Protein AF-I1C3K9-F1 (afdb_monomer_lite)

Radius of gyration: 21.7 Å; chains: 1; bounding box: 71×56×59 Å

Structure (mmCIF, N/CA/C/O backbone):
data_AF-I1C3K9-F1
#
_entry.id   AF-I1C3K9-F1
#
loop_
_atom_site.group_PDB
_atom_site.id
_atom_site.type_symbol
_atom_site.label_atom_id
_atom_site.label_alt_id
_atom_site.label_comp_id
_atom_site.label_asym_id
_atom_site.label_entity_id
_atom_site.label_seq_id
_atom_site.pdbx_PDB_ins_code
_atom_site.Cartn_x
_atom_site.Cartn_y
_atom_site.Cartn_z
_atom_site.occupancy
_atom_site.B_iso_or_equiv
_atom_site.auth_seq_id
_atom_site.auth_comp_id
_atom_site.auth_asym_id
_atom_site.auth_atom_id
_atom_site.pdbx_PDB_model_num
ATOM 1 N N . MET A 1 1 ? -49.573 -20.696 -30.578 1.00 37.47 1 MET A N 1
ATOM 2 C CA . MET A 1 1 ? -48.740 -21.618 -29.774 1.00 37.47 1 MET A CA 1
ATOM 3 C C . MET A 1 1 ? -47.524 -20.844 -29.296 1.00 37.47 1 MET A C 1
ATOM 5 O O . MET A 1 1 ? -46.549 -20.723 -30.021 1.00 37.47 1 MET A O 1
ATOM 9 N N . ILE A 1 2 ? -47.650 -20.218 -28.129 1.00 34.09 2 ILE A N 1
ATOM 10 C CA . ILE A 1 2 ? -46.604 -19.416 -27.488 1.00 34.09 2 ILE A CA 1
ATOM 11 C C . ILE A 1 2 ? -45.948 -20.346 -26.465 1.00 34.09 2 ILE A C 1
ATOM 13 O O . ILE A 1 2 ? -46.647 -20.895 -25.614 1.00 34.09 2 ILE A O 1
ATOM 17 N N . LYS A 1 3 ? -44.646 -20.604 -26.610 1.00 30.80 3 LYS A N 1
ATOM 18 C CA . LYS A 1 3 ? -43.872 -21.376 -25.629 1.00 30.80 3 LYS A CA 1
ATOM 19 C C . LYS A 1 3 ? -43.589 -20.484 -24.409 1.00 30.80 3 LYS A C 1
ATOM 21 O O . LYS A 1 3 ? -43.272 -19.315 -24.618 1.00 30.80 3 LYS A O 1
ATOM 26 N N . PRO A 1 4 ? -43.697 -20.995 -23.174 1.00 32.38 4 PRO A N 1
ATOM 27 C CA . PRO A 1 4 ? -43.363 -20.226 -21.983 1.00 32.38 4 PRO A CA 1
ATOM 28 C C . PRO A 1 4 ? -41.839 -20.134 -21.804 1.00 32.38 4 PRO A C 1
ATOM 30 O O . PRO A 1 4 ? -41.120 -21.105 -22.035 1.00 32.38 4 PRO A O 1
ATOM 33 N N . GLU A 1 5 ? -41.365 -18.957 -21.396 1.00 29.92 5 GLU A N 1
ATOM 34 C CA . GLU A 1 5 ? -39.979 -18.696 -21.001 1.00 29.92 5 GLU A CA 1
ATOM 35 C C . GLU A 1 5 ? -39.696 -19.286 -19.612 1.00 29.92 5 GLU A C 1
ATOM 37 O O . GLU A 1 5 ? -40.327 -18.923 -18.617 1.00 29.92 5 GLU A O 1
ATOM 42 N N . GLU A 1 6 ? -38.717 -20.188 -19.534 1.00 30.22 6 GLU A N 1
ATOM 43 C CA . GLU A 1 6 ? -38.132 -20.648 -18.276 1.00 30.22 6 GLU A CA 1
ATOM 44 C C . GLU A 1 6 ? -37.114 -19.621 -17.763 1.00 30.22 6 GLU A C 1
ATOM 46 O O . GLU A 1 6 ? -36.090 -19.348 -18.394 1.00 30.22 6 GLU A O 1
ATOM 51 N N . LYS A 1 7 ? -37.373 -19.075 -16.570 1.00 32.91 7 LYS A N 1
ATOM 52 C CA . LYS A 1 7 ? -36.394 -18.317 -15.784 1.00 32.91 7 LYS A CA 1
ATOM 53 C C . LYS A 1 7 ? -35.228 -19.229 -15.393 1.00 32.91 7 LYS A C 1
ATOM 55 O O . LYS A 1 7 ? -35.379 -20.062 -14.501 1.00 32.91 7 LYS A O 1
ATOM 60 N N . LYS A 1 8 ? -34.041 -19.019 -15.967 1.00 30.33 8 LYS A N 1
ATOM 61 C CA . LYS A 1 8 ? -32.793 -19.560 -15.408 1.00 30.33 8 LYS A CA 1
ATOM 62 C C . LYS A 1 8 ? -32.231 -18.613 -14.350 1.00 30.33 8 LYS A C 1
ATOM 64 O O . LYS A 1 8 ? -31.548 -17.639 -14.643 1.00 30.33 8 LYS A O 1
ATOM 69 N N . SER A 1 9 ? -32.562 -18.937 -13.105 1.00 32.38 9 SER A N 1
ATOM 70 C CA . SER A 1 9 ? -31.747 -18.654 -11.926 1.00 32.38 9 SER A CA 1
ATOM 71 C C . SER A 1 9 ? -30.536 -19.586 -11.961 1.00 32.38 9 SER A C 1
ATOM 73 O O . SER A 1 9 ? -30.717 -20.801 -11.914 1.00 32.38 9 SER A O 1
ATOM 75 N N . SER A 1 10 ? -29.322 -19.047 -12.017 1.00 27.72 10 SER A N 1
ATOM 76 C CA . SER A 1 10 ? -28.096 -19.831 -11.834 1.00 27.72 10 SER A CA 1
ATOM 77 C C . SER A 1 10 ? -27.119 -19.079 -10.937 1.00 27.72 10 SER A C 1
ATOM 79 O O . SER A 1 10 ? -26.151 -18.471 -11.385 1.00 27.72 10 SER A O 1
ATOM 81 N N . THR A 1 11 ? -27.399 -19.123 -9.636 1.00 32.66 11 THR A N 1
ATOM 82 C CA . THR A 1 11 ? -26.363 -19.168 -8.602 1.00 32.66 11 THR A CA 1
ATOM 83 C C . THR A 1 11 ? -25.651 -20.514 -8.714 1.00 32.66 11 THR A C 1
ATOM 85 O O . THR A 1 11 ? -26.104 -21.502 -8.137 1.00 32.66 11 THR A O 1
ATOM 88 N N . GLU A 1 12 ? -24.563 -20.575 -9.477 1.00 25.28 12 GLU A N 1
ATOM 89 C CA . GLU A 1 12 ? -23.633 -21.700 -9.396 1.00 25.28 12 GLU A CA 1
ATOM 90 C C . GLU A 1 12 ? -22.695 -21.468 -8.209 1.00 25.28 12 GLU A C 1
ATOM 92 O O . GLU A 1 12 ? -21.723 -20.715 -8.267 1.00 25.28 12 GLU A O 1
ATOM 97 N N . PHE A 1 13 ? -23.046 -22.104 -7.092 1.00 27.11 13 PHE A N 1
ATOM 98 C CA . PHE A 1 13 ? -22.115 -22.398 -6.014 1.00 27.11 13 PHE A CA 1
ATOM 99 C C . PHE A 1 13 ? -21.087 -23.396 -6.550 1.00 27.11 13 PHE A C 1
ATOM 101 O O . PHE A 1 13 ? -21.393 -24.569 -6.745 1.00 27.11 13 PHE A O 1
ATOM 108 N N . VAL A 1 14 ? -19.869 -22.924 -6.802 1.00 32.31 14 VAL A N 1
ATOM 109 C CA . VAL A 1 14 ? -18.732 -23.800 -7.091 1.00 32.31 14 VAL A CA 1
ATOM 110 C C . VAL A 1 14 ? -18.232 -24.364 -5.760 1.00 32.31 14 VAL A C 1
ATOM 112 O O . VAL A 1 14 ? -17.516 -23.694 -5.012 1.00 32.31 14 VAL A O 1
ATOM 115 N N . GLU A 1 15 ? -18.653 -25.589 -5.448 1.00 29.69 15 GLU A N 1
ATOM 116 C CA . GLU A 1 15 ? -18.036 -26.433 -4.424 1.00 29.69 15 GLU A CA 1
ATOM 117 C C . GLU A 1 15 ? -16.576 -26.721 -4.804 1.00 29.69 15 GLU A C 1
ATOM 119 O O . GLU A 1 15 ? -16.288 -27.110 -5.935 1.00 29.69 15 GLU A O 1
ATOM 124 N N . GLY A 1 16 ? -15.649 -26.534 -3.857 1.00 33.78 16 GLY A N 1
ATOM 125 C CA . GLY A 1 16 ? -14.267 -27.010 -4.002 1.00 33.78 16 GLY A CA 1
ATOM 126 C C . GLY A 1 16 ? -13.136 -26.027 -3.691 1.00 33.78 16 GLY A C 1
ATOM 127 O O . GLY A 1 16 ? -11.988 -26.360 -3.965 1.00 33.78 16 GLY A O 1
ATOM 128 N N . LYS A 1 17 ? -13.390 -24.846 -3.109 1.00 32.81 17 LYS A N 1
ATOM 129 C CA . LYS A 1 17 ? -12.305 -24.002 -2.574 1.00 32.81 17 LYS A CA 1
ATOM 130 C C . LYS A 1 17 ? -12.083 -24.295 -1.093 1.00 32.81 17 LYS A C 1
ATOM 132 O O . LYS A 1 17 ? -12.967 -24.071 -0.267 1.00 32.81 17 LYS A O 1
ATOM 137 N N . THR A 1 18 ? -10.894 -24.785 -0.758 1.00 37.12 18 THR A N 1
ATOM 138 C CA . THR A 1 18 ? -10.354 -24.757 0.603 1.00 37.12 18 THR A CA 1
ATOM 139 C C . THR A 1 18 ? -10.504 -23.343 1.162 1.00 37.12 18 THR A C 1
ATOM 141 O O . THR A 1 18 ? -10.178 -22.369 0.489 1.00 37.12 18 THR A O 1
ATOM 144 N N . ALA A 1 19 ? -11.022 -23.211 2.386 1.00 44.59 19 ALA A N 1
ATOM 145 C CA . ALA A 1 19 ? -11.401 -21.925 2.986 1.00 44.59 19 ALA A CA 1
ATOM 146 C C . ALA A 1 19 ? -10.264 -20.873 3.070 1.00 44.59 19 ALA A C 1
ATOM 148 O O . ALA A 1 19 ? -10.540 -19.717 3.377 1.00 44.59 19 ALA A O 1
ATOM 149 N N . GLY A 1 20 ? -9.011 -21.259 2.794 1.00 43.72 20 GLY A N 1
ATOM 150 C CA . GLY A 1 20 ? -7.836 -20.383 2.763 1.00 43.72 20 GLY A CA 1
ATOM 151 C C . GLY A 1 20 ? -7.589 -19.625 1.449 1.00 43.72 20 GLY A C 1
ATOM 152 O O . GLY A 1 20 ? -6.815 -18.678 1.469 1.00 43.72 20 GLY A O 1
ATOM 153 N N . ASP A 1 21 ? -8.250 -19.969 0.335 1.00 53.31 21 ASP A N 1
ATOM 154 C CA . ASP A 1 21 ? -7.965 -19.376 -0.995 1.00 53.31 21 ASP A CA 1
ATOM 155 C C . ASP A 1 21 ? -9.034 -18.388 -1.496 1.00 53.31 21 ASP A C 1
ATOM 157 O O . ASP A 1 21 ? -9.123 -18.065 -2.685 1.00 53.31 21 ASP A O 1
ATOM 161 N N . LEU A 1 22 ? -9.906 -17.926 -0.605 1.00 76.25 22 LEU A N 1
ATOM 162 C CA . LEU A 1 22 ? -11.014 -17.046 -0.959 1.00 76.25 22 LEU A CA 1
ATOM 163 C C . LEU A 1 22 ? -10.642 -15.596 -0.662 1.00 76.25 22 LEU A C 1
ATOM 165 O O . LEU A 1 22 ? -10.321 -15.255 0.469 1.00 76.25 22 LEU A O 1
ATOM 169 N N . VAL A 1 23 ? -10.730 -14.733 -1.674 1.00 86.06 23 VAL A N 1
ATOM 170 C CA . VAL A 1 23 ? -10.822 -13.285 -1.461 1.00 86.06 23 VAL A CA 1
ATOM 171 C C . VAL A 1 23 ? -12.153 -13.011 -0.765 1.00 86.06 23 VAL A C 1
ATOM 173 O O . VAL A 1 23 ? -13.207 -13.452 -1.233 1.00 86.06 23 VAL A O 1
ATOM 176 N N . ILE A 1 24 ? -12.107 -12.324 0.372 1.00 90.56 24 ILE A N 1
ATOM 177 C CA . ILE A 1 24 ? -13.276 -12.030 1.197 1.00 90.56 24 ILE A CA 1
ATOM 178 C C . ILE A 1 24 ? -13.566 -10.534 1.122 1.00 90.56 24 ILE A C 1
ATOM 180 O O . ILE A 1 24 ? -12.669 -9.738 1.404 1.00 90.56 24 ILE A O 1
ATOM 184 N N . PRO A 1 25 ? -14.823 -10.134 0.858 1.00 91.62 25 PRO A N 1
ATOM 185 C CA . PRO A 1 25 ? -15.233 -8.747 1.012 1.00 91.62 25 PRO A CA 1
ATOM 186 C C . PRO A 1 25 ? -14.902 -8.277 2.425 1.00 91.62 25 PRO A C 1
ATOM 188 O O . PRO A 1 25 ? -15.443 -8.832 3.379 1.00 91.62 25 PRO A O 1
ATOM 191 N N . PHE A 1 26 ? -14.034 -7.281 2.571 1.00 92.69 26 PHE A N 1
ATOM 192 C CA . PHE A 1 26 ? -13.655 -6.729 3.870 1.00 92.69 26 PHE A CA 1
ATOM 193 C C . PHE A 1 26 ? -14.639 -5.639 4.295 1.00 92.69 26 PHE A C 1
ATOM 195 O O . PHE A 1 26 ? -15.214 -5.688 5.387 1.00 92.69 26 PHE A O 1
ATOM 202 N N . LEU A 1 27 ? -14.887 -4.694 3.385 1.00 90.88 27 LEU A N 1
ATOM 203 C CA . LEU A 1 27 ? -15.776 -3.554 3.574 1.00 90.88 27 LEU A CA 1
ATOM 204 C C . LEU A 1 27 ? -16.440 -3.212 2.236 1.00 90.88 27 LEU A C 1
ATOM 206 O O . LEU A 1 27 ? -15.758 -2.828 1.301 1.00 90.88 27 LEU A O 1
ATOM 210 N N . ARG A 1 28 ? -17.767 -3.326 2.129 1.00 85.62 28 ARG A N 1
ATOM 211 C CA . ARG A 1 28 ? -18.511 -2.940 0.902 1.00 85.62 28 ARG A CA 1
ATOM 212 C C . ARG A 1 28 ? -19.385 -1.711 1.074 1.00 85.62 28 ARG A C 1
ATOM 214 O O . ARG A 1 28 ? -19.741 -1.046 0.112 1.00 85.62 28 ARG A O 1
ATOM 221 N N . ARG A 1 29 ? -19.803 -1.446 2.309 1.00 83.75 29 ARG A N 1
ATOM 222 C CA . ARG A 1 29 ? -20.646 -0.305 2.663 1.00 83.75 29 ARG A CA 1
ATOM 223 C C . ARG A 1 29 ? -20.018 0.393 3.857 1.00 83.75 29 ARG A C 1
ATOM 225 O O . ARG A 1 29 ? -19.496 -0.314 4.724 1.00 83.75 29 ARG A O 1
ATOM 232 N N . PRO A 1 30 ? -20.120 1.727 3.950 1.00 81.12 30 PRO A N 1
ATOM 233 C CA . PRO A 1 30 ? -19.592 2.456 5.090 1.00 81.12 30 PRO A CA 1
ATOM 234 C C . PRO A 1 30 ? -20.062 1.846 6.420 1.00 81.12 30 PRO A C 1
ATOM 236 O O . PRO A 1 30 ? -21.253 1.589 6.609 1.00 81.12 30 PRO A O 1
ATOM 239 N N . GLY A 1 31 ? -19.114 1.539 7.303 1.00 79.25 31 GLY A N 1
ATOM 240 C CA . GLY A 1 31 ? -19.338 0.973 8.635 1.00 79.25 31 GLY A CA 1
ATOM 241 C C . GLY A 1 31 ? -19.765 -0.492 8.686 1.00 79.25 31 GLY A C 1
ATOM 242 O O . GLY A 1 31 ? -19.968 -1.011 9.779 1.00 79.25 31 GLY A O 1
ATOM 243 N N . LYS A 1 32 ? -19.905 -1.186 7.549 1.00 87.06 32 LYS A N 1
ATOM 244 C CA . LYS A 1 32 ? -20.359 -2.587 7.506 1.00 87.06 32 LYS A CA 1
ATOM 245 C C . LYS A 1 32 ? -19.223 -3.521 7.108 1.00 87.06 32 LYS A C 1
ATOM 247 O O . LYS A 1 32 ? -19.138 -3.957 5.959 1.00 87.06 32 LYS A O 1
ATOM 252 N N . PHE A 1 33 ? -18.366 -3.820 8.079 1.00 89.94 33 PHE A N 1
ATOM 253 C CA . PHE A 1 33 ? -17.318 -4.830 7.951 1.00 89.94 33 PHE A CA 1
ATOM 254 C C . PHE A 1 33 ? -17.921 -6.234 7.898 1.00 89.94 33 PHE A C 1
ATOM 256 O O . PHE A 1 33 ? -18.833 -6.553 8.662 1.00 89.94 33 PHE A O 1
ATOM 263 N N . ASN A 1 34 ? -17.373 -7.101 7.051 1.00 89.56 34 ASN A N 1
ATOM 264 C CA . ASN A 1 34 ? -17.754 -8.514 6.982 1.00 89.56 34 ASN A CA 1
ATOM 265 C C . ASN A 1 34 ? -17.051 -9.341 8.075 1.00 89.56 34 ASN A C 1
ATOM 267 O O . ASN A 1 34 ? -16.348 -10.311 7.795 1.00 89.56 34 ASN A O 1
ATOM 271 N N . THR A 1 35 ? -17.181 -8.929 9.336 1.00 87.38 35 THR A N 1
ATOM 272 C CA . THR A 1 35 ? -16.436 -9.527 10.456 1.00 87.38 35 THR A CA 1
ATOM 273 C C . THR A 1 35 ? -16.691 -11.027 10.584 1.00 87.38 35 THR A C 1
ATOM 275 O O . THR A 1 35 ? -15.744 -11.790 10.756 1.00 87.38 35 THR A O 1
ATOM 278 N N . GLU A 1 36 ? -17.941 -11.471 10.432 1.00 85.00 36 GLU A N 1
ATOM 279 C CA . GLU A 1 36 ? -18.300 -12.893 10.470 1.00 85.00 36 GLU A CA 1
ATOM 280 C C . GLU A 1 36 ? -17.652 -13.696 9.338 1.00 85.00 36 GLU A C 1
ATOM 282 O O . GLU A 1 36 ? -17.178 -14.808 9.573 1.00 85.00 36 GLU A O 1
ATOM 287 N N . GLY A 1 37 ? -17.619 -13.151 8.118 1.00 84.94 37 GLY A N 1
ATOM 288 C CA . GLY A 1 37 ? -16.962 -13.789 6.980 1.00 84.94 37 GLY A CA 1
ATOM 289 C C . GLY A 1 37 ? -15.451 -13.871 7.170 1.00 84.94 37 GLY A C 1
ATOM 290 O O . GLY A 1 37 ? -14.870 -14.933 6.974 1.00 84.94 37 GLY A O 1
ATOM 291 N N . ILE A 1 38 ? -14.827 -12.785 7.630 1.00 86.25 38 ILE A N 1
ATOM 292 C CA . ILE A 1 38 ? -13.376 -12.708 7.848 1.00 86.25 38 ILE A CA 1
ATOM 293 C C . ILE A 1 38 ? -12.930 -13.663 8.967 1.00 86.25 38 ILE A C 1
ATOM 295 O O . ILE A 1 38 ? -11.921 -14.351 8.832 1.00 86.25 38 ILE A O 1
ATOM 299 N N . LEU A 1 39 ? -13.687 -13.766 10.064 1.00 84.56 39 LEU A N 1
ATOM 300 C CA . LEU A 1 39 ? -13.337 -14.655 11.179 1.00 84.56 39 LEU A CA 1
ATOM 301 C C . LEU A 1 39 ? -13.367 -16.146 10.798 1.00 84.56 39 LEU A C 1
ATOM 303 O O . LEU A 1 39 ? -12.699 -16.946 11.453 1.00 84.56 39 LEU A O 1
ATOM 307 N N . LYS A 1 40 ? -14.084 -16.524 9.729 1.00 82.31 40 LYS A N 1
ATOM 308 C CA . LYS A 1 40 ? -14.114 -17.902 9.202 1.00 82.31 40 LYS A CA 1
ATOM 309 C C . LYS A 1 40 ? -12.844 -18.293 8.435 1.00 82.31 40 LYS A C 1
ATOM 311 O O . LYS A 1 40 ? -12.634 -19.476 8.195 1.00 82.31 40 LYS A O 1
ATOM 316 N N . VAL A 1 41 ? -11.977 -17.336 8.103 1.00 75.25 41 VAL A N 1
ATOM 317 C CA . VAL A 1 41 ? -10.778 -17.516 7.252 1.00 75.25 41 VAL A CA 1
ATOM 318 C C . VAL A 1 41 ? -9.563 -17.972 8.077 1.00 75.25 41 VAL A C 1
ATOM 320 O O . VAL A 1 41 ? -8.422 -17.947 7.633 1.00 75.25 41 VAL A O 1
ATOM 323 N N . ASN A 1 42 ? -9.801 -18.433 9.309 1.00 79.56 42 ASN A N 1
ATOM 324 C CA . ASN A 1 42 ? -8.771 -18.896 10.236 1.00 79.56 42 ASN A CA 1
ATOM 325 C C . ASN A 1 42 ? -7.695 -17.827 10.524 1.00 79.56 42 ASN A C 1
ATOM 327 O O . ASN A 1 42 ? -6.484 -18.055 10.395 1.00 79.56 42 ASN A O 1
ATOM 331 N N . LEU A 1 43 ? -8.152 -16.634 10.921 1.00 87.81 43 LEU A N 1
ATOM 332 C CA . LEU A 1 43 ? -7.269 -15.616 11.489 1.00 87.81 43 LEU A CA 1
ATOM 333 C C . LEU A 1 43 ? -6.584 -16.146 12.750 1.00 87.81 43 LEU A C 1
ATOM 335 O O . LEU A 1 43 ? -7.219 -16.776 13.600 1.00 87.81 43 LEU A O 1
ATOM 339 N N . ALA A 1 44 ? -5.293 -15.864 12.868 1.00 87.12 44 ALA A N 1
ATOM 340 C CA . ALA A 1 44 ? -4.472 -16.328 13.972 1.00 87.12 44 ALA A CA 1
ATOM 341 C C . ALA A 1 44 ? -4.796 -15.551 15.249 1.00 87.12 44 ALA A C 1
ATOM 343 O O . ALA A 1 44 ? -4.953 -14.328 15.228 1.00 87.12 44 ALA A O 1
ATOM 344 N N . ASP A 1 45 ? -4.824 -16.278 16.366 1.00 88.00 45 ASP A N 1
ATOM 345 C CA . ASP A 1 45 ? -4.912 -15.715 17.720 1.00 88.00 45 ASP A CA 1
ATOM 346 C C . ASP A 1 45 ? -3.537 -15.479 18.360 1.00 88.00 45 ASP A C 1
ATOM 348 O O . ASP A 1 45 ? -3.450 -14.932 19.456 1.00 88.00 45 ASP A O 1
ATOM 352 N N . TYR A 1 46 ? -2.453 -15.879 17.693 1.00 84.00 46 TYR A N 1
ATOM 353 C CA . TYR A 1 46 ? -1.095 -15.626 18.163 1.00 84.00 46 TYR A CA 1
ATOM 354 C C . TYR A 1 46 ? -0.559 -14.291 17.615 1.00 84.00 46 TYR A C 1
ATOM 356 O O . TYR A 1 46 ? -0.990 -13.836 16.553 1.00 84.00 46 TYR A O 1
ATOM 364 N N . PRO A 1 47 ? 0.357 -13.637 18.347 1.00 84.75 47 PRO A N 1
ATOM 365 C CA . PRO A 1 47 ? 0.895 -12.332 17.983 1.00 84.75 47 PRO A CA 1
ATOM 366 C C . PRO A 1 47 ? 1.673 -12.328 16.664 1.00 84.75 47 PRO A C 1
ATOM 368 O O . PRO A 1 47 ? 2.295 -13.323 16.296 1.00 84.75 47 PRO A O 1
ATOM 371 N N . GLY A 1 48 ? 1.714 -11.160 16.017 1.00 83.75 48 GLY A N 1
ATOM 372 C CA . GLY A 1 48 ? 2.599 -10.899 14.882 1.00 83.75 48 GLY A CA 1
ATOM 373 C C . GLY A 1 48 ? 1.886 -10.700 13.550 1.00 83.75 48 GLY A C 1
ATOM 374 O O . GLY A 1 48 ? 2.423 -11.122 12.530 1.00 83.75 48 GLY A O 1
ATOM 375 N N . HIS A 1 49 ? 0.708 -10.066 13.532 1.00 88.81 49 HIS A N 1
ATOM 376 C CA . HIS A 1 49 ? 0.036 -9.697 12.278 1.00 88.81 49 HIS A CA 1
ATOM 377 C C . HIS A 1 49 ? 0.975 -8.939 11.316 1.00 88.81 49 HIS A C 1
ATOM 379 O O . HIS A 1 49 ? 1.853 -8.181 11.737 1.00 88.81 49 HIS A O 1
ATOM 385 N N . PHE A 1 50 ? 0.777 -9.137 10.014 1.00 92.12 50 PHE A N 1
ATOM 386 C CA . PHE A 1 50 ? 1.486 -8.420 8.958 1.00 92.12 50 PHE A CA 1
ATOM 387 C C . PHE A 1 50 ? 0.492 -8.072 7.858 1.00 92.12 50 PHE A C 1
ATOM 389 O O . PHE A 1 50 ? -0.230 -8.949 7.392 1.00 92.12 50 PHE A O 1
ATOM 396 N N . VAL A 1 51 ? 0.391 -6.789 7.519 1.00 93.75 51 VAL A N 1
ATOM 397 C CA . VAL A 1 51 ? -0.695 -6.251 6.694 1.00 93.75 51 VAL A CA 1
ATOM 398 C C . VAL A 1 51 ? -0.097 -5.412 5.579 1.00 93.75 51 VAL A C 1
ATOM 400 O O . VAL A 1 51 ? 0.748 -4.560 5.841 1.00 93.75 51 VAL A O 1
ATOM 403 N N . ILE A 1 52 ? -0.563 -5.642 4.357 1.00 96.00 52 ILE A N 1
ATOM 404 C CA . ILE A 1 52 ? -0.166 -4.913 3.156 1.00 96.00 52 ILE A CA 1
ATOM 405 C C . ILE A 1 52 ? -1.435 -4.301 2.565 1.00 96.00 52 ILE A C 1
ATOM 407 O O . ILE A 1 52 ? -2.353 -5.026 2.186 1.00 96.00 52 ILE A O 1
ATOM 411 N N . GLY A 1 53 ? -1.493 -2.972 2.512 1.00 95.50 53 GLY A N 1
ATOM 412 C CA . GLY A 1 53 ? -2.557 -2.238 1.828 1.00 95.50 53 GLY A CA 1
ATOM 413 C C . GLY A 1 53 ? -2.121 -1.834 0.426 1.00 95.50 53 GLY A C 1
ATOM 414 O O . GLY A 1 53 ? -0.993 -1.383 0.243 1.00 95.50 53 GLY A O 1
ATOM 415 N N . ILE A 1 54 ? -3.012 -1.987 -0.550 1.00 93.00 54 ILE A N 1
ATOM 416 C CA . ILE A 1 54 ? -2.789 -1.589 -1.940 1.00 93.00 54 ILE A CA 1
ATOM 417 C C . ILE A 1 54 ? -3.707 -0.414 -2.247 1.00 93.00 54 ILE A C 1
ATOM 419 O O . ILE A 1 54 ? -4.908 -0.469 -1.982 1.00 93.00 54 ILE A O 1
ATOM 423 N N . VAL A 1 55 ? -3.130 0.646 -2.804 1.00 89.69 55 VAL A N 1
ATOM 424 C CA . VAL A 1 55 ? -3.829 1.874 -3.182 1.00 89.69 55 VAL A CA 1
ATOM 425 C C . VAL A 1 55 ? -3.339 2.292 -4.563 1.00 89.69 55 VAL A C 1
ATOM 427 O O . VAL A 1 55 ? -2.143 2.228 -4.840 1.00 89.69 55 VAL A O 1
ATOM 430 N N . GLY A 1 56 ? -4.252 2.714 -5.435 1.00 85.12 56 GLY A N 1
ATOM 431 C CA . GLY A 1 56 ? -3.894 3.181 -6.769 1.00 85.12 56 GLY A CA 1
ATOM 432 C C . GLY A 1 56 ? -5.093 3.614 -7.601 1.00 85.12 56 GLY A C 1
ATOM 433 O O . GLY A 1 56 ? -6.239 3.602 -7.144 1.00 85.12 56 GLY A O 1
ATOM 434 N N . LYS A 1 57 ? -4.812 4.006 -8.841 1.00 79.00 57 LYS A N 1
ATOM 435 C CA . LYS A 1 57 ? -5.814 4.389 -9.838 1.00 79.00 57 LYS A CA 1
ATOM 436 C C . LYS A 1 57 ? -6.577 3.212 -10.421 1.00 79.00 57 LYS A C 1
ATOM 438 O O . LYS A 1 57 ? -6.197 2.047 -10.313 1.00 79.00 57 LYS A O 1
ATOM 443 N N . GLN A 1 58 ? -7.659 3.554 -11.119 1.00 76.19 58 GLN A N 1
ATOM 444 C CA . GLN A 1 58 ? -8.472 2.574 -11.816 1.00 76.19 58 GLN A CA 1
ATOM 445 C C . GLN A 1 58 ? -7.662 1.933 -12.947 1.00 76.19 58 GLN A C 1
ATOM 447 O O . GLN A 1 58 ? -7.262 2.594 -13.904 1.00 76.19 58 GLN A O 1
ATOM 452 N N . GLY A 1 59 ? -7.430 0.627 -12.827 1.00 72.06 59 GLY A N 1
ATOM 453 C CA . GLY A 1 59 ? -6.846 -0.183 -13.886 1.00 72.06 59 GLY A CA 1
ATOM 454 C C . GLY A 1 59 ? -7.847 -0.531 -14.992 1.00 72.06 59 GLY A C 1
ATOM 455 O O . GLY A 1 59 ? -9.033 -0.210 -14.937 1.00 72.06 59 GLY A O 1
ATOM 456 N N . VAL A 1 60 ? -7.355 -1.250 -16.000 1.00 58.59 60 VAL A N 1
ATOM 457 C CA . VAL A 1 60 ? -8.191 -1.843 -17.053 1.00 58.59 60 VAL A CA 1
ATOM 458 C C . VAL A 1 60 ? -8.670 -3.208 -16.556 1.00 58.59 60 VAL A C 1
ATOM 460 O O . VAL A 1 60 ? -7.842 -4.100 -16.389 1.00 58.59 60 VAL A O 1
ATOM 463 N N . GLY A 1 61 ? -9.972 -3.372 -16.307 1.00 59.91 61 GLY A N 1
ATOM 464 C CA . GLY A 1 61 ? -10.562 -4.654 -15.906 1.00 59.91 61 GLY A CA 1
ATOM 465 C C . GLY A 1 61 ? -11.516 -4.561 -14.716 1.00 59.91 61 GLY A C 1
ATOM 466 O O . GLY A 1 61 ? -12.189 -3.548 -14.524 1.00 59.91 61 GLY A O 1
ATOM 467 N N . HIS A 1 62 ? -11.591 -5.654 -13.949 1.00 59.47 62 HIS A N 1
ATOM 468 C CA . HIS A 1 62 ? -12.419 -5.742 -12.748 1.00 59.47 62 HIS A CA 1
ATOM 469 C C . HIS A 1 62 ? -12.086 -4.617 -11.769 1.00 59.47 62 HIS A C 1
ATOM 471 O O . HIS A 1 62 ? -10.922 -4.300 -11.529 1.00 59.47 62 HIS A O 1
ATOM 477 N N . ARG A 1 63 ? -13.137 -4.020 -11.212 1.00 72.19 63 ARG A N 1
ATOM 478 C CA . ARG A 1 63 ? -13.045 -2.957 -10.222 1.00 72.19 63 ARG A CA 1
ATOM 479 C C . ARG A 1 63 ? -13.396 -3.527 -8.855 1.00 72.19 63 ARG A C 1
ATOM 481 O O . ARG A 1 63 ? -14.486 -4.068 -8.684 1.00 72.19 63 ARG A O 1
ATOM 488 N N . THR A 1 64 ? -12.496 -3.349 -7.899 1.00 81.88 64 THR A N 1
ATOM 489 C CA . THR A 1 64 ? -12.777 -3.568 -6.479 1.00 81.88 64 THR A CA 1
ATOM 490 C C . THR A 1 64 ? -13.781 -2.516 -6.002 1.00 81.88 64 THR A C 1
ATOM 492 O O . THR A 1 64 ? -13.603 -1.322 -6.252 1.00 81.88 64 THR A O 1
ATOM 495 N N . GLU A 1 65 ? -14.866 -2.955 -5.363 1.00 85.44 65 GLU A N 1
ATOM 496 C CA . GLU A 1 65 ? -15.869 -2.082 -4.739 1.00 85.44 65 GLU A CA 1
ATOM 497 C C . GLU A 1 65 ? -15.654 -2.083 -3.220 1.00 85.44 65 GLU A C 1
ATOM 499 O O . GLU A 1 65 ? -15.827 -3.114 -2.571 1.00 85.44 65 GLU A O 1
ATOM 504 N N . GLY A 1 66 ? -15.273 -0.953 -2.624 1.00 89.00 66 GLY A N 1
ATOM 505 C CA . GLY A 1 66 ? -14.865 -0.899 -1.218 1.00 89.00 66 GLY A CA 1
ATOM 506 C C . GLY A 1 66 ? -13.483 -1.521 -0.969 1.00 89.00 66 GLY A C 1
ATOM 507 O O . GLY A 1 66 ? -12.501 -1.060 -1.531 1.00 89.00 66 GLY A O 1
ATOM 508 N N . ILE A 1 67 ? -13.374 -2.525 -0.094 1.00 93.00 67 ILE A N 1
ATOM 509 C CA . ILE A 1 67 ? -12.105 -3.183 0.262 1.00 93.00 67 ILE A CA 1
ATOM 510 C C . ILE A 1 67 ? -12.290 -4.699 0.246 1.00 93.00 67 ILE A C 1
ATOM 512 O O . ILE A 1 67 ? -13.243 -5.217 0.839 1.00 93.00 67 ILE A O 1
ATOM 516 N N . ASP A 1 68 ? -11.356 -5.393 -0.389 1.00 93.25 68 ASP A N 1
ATOM 517 C CA . ASP A 1 68 ? -11.199 -6.843 -0.376 1.00 93.25 68 ASP A CA 1
ATOM 518 C C . ASP A 1 68 ? -10.028 -7.272 0.505 1.00 93.25 68 ASP A C 1
ATOM 520 O O . ASP A 1 68 ? -9.034 -6.562 0.635 1.00 93.25 68 ASP A O 1
ATOM 524 N N . MET A 1 69 ? -10.153 -8.445 1.123 1.00 94.25 69 MET A N 1
ATOM 525 C CA . MET A 1 69 ? -9.132 -9.027 1.985 1.00 94.25 69 MET A CA 1
ATOM 526 C C . MET A 1 69 ? -8.755 -10.429 1.518 1.00 94.25 69 MET A C 1
ATOM 528 O O . MET A 1 69 ? -9.615 -11.243 1.181 1.00 94.25 69 MET A O 1
ATOM 532 N N . TYR A 1 70 ? -7.463 -10.732 1.577 1.00 92.81 70 TYR A N 1
ATOM 533 C CA . TYR A 1 70 ? -6.924 -12.072 1.375 1.00 92.81 70 TYR A CA 1
ATOM 534 C C . TYR A 1 70 ? -5.846 -12.368 2.421 1.00 92.81 70 TYR A C 1
ATOM 536 O O . TYR A 1 70 ? -5.088 -11.476 2.797 1.00 92.81 70 TYR A O 1
ATOM 544 N N . VAL A 1 71 ? -5.769 -13.608 2.906 1.00 91.62 71 VAL A N 1
ATOM 545 C CA . VAL A 1 71 ? -4.717 -14.044 3.835 1.00 91.62 71 VAL A CA 1
ATOM 546 C C . VAL A 1 71 ? -3.840 -15.057 3.119 1.00 91.62 71 VAL A C 1
ATOM 548 O O . VAL A 1 71 ? -4.302 -16.125 2.735 1.00 91.62 71 VAL A O 1
ATOM 551 N N . THR A 1 72 ? -2.573 -14.709 2.939 1.00 90.62 72 THR A N 1
ATOM 552 C CA . THR A 1 72 ? -1.587 -15.563 2.265 1.00 90.62 72 THR A CA 1
ATOM 553 C C . THR A 1 72 ? -1.163 -16.752 3.141 1.00 90.62 72 THR A C 1
ATOM 555 O O . THR A 1 72 ? -1.258 -16.678 4.376 1.00 90.62 72 THR A O 1
ATOM 558 N N . PRO A 1 73 ? -0.614 -17.827 2.543 1.00 88.19 73 PRO A N 1
ATOM 559 C CA . PRO A 1 73 ? 0.032 -18.912 3.287 1.00 88.19 73 PRO A CA 1
ATOM 560 C C . PRO A 1 73 ? 1.147 -18.426 4.230 1.00 88.19 73 PRO A C 1
ATOM 562 O O . PRO A 1 73 ? 1.309 -18.963 5.325 1.00 88.19 73 PRO A O 1
ATOM 565 N N . GLU A 1 74 ? 1.859 -17.357 3.859 1.00 88.56 74 GLU A N 1
ATOM 566 C CA . GLU A 1 74 ? 2.910 -16.708 4.656 1.00 88.56 74 GLU A CA 1
ATOM 567 C C . GLU A 1 74 ? 2.363 -15.818 5.795 1.00 88.56 74 GLU A C 1
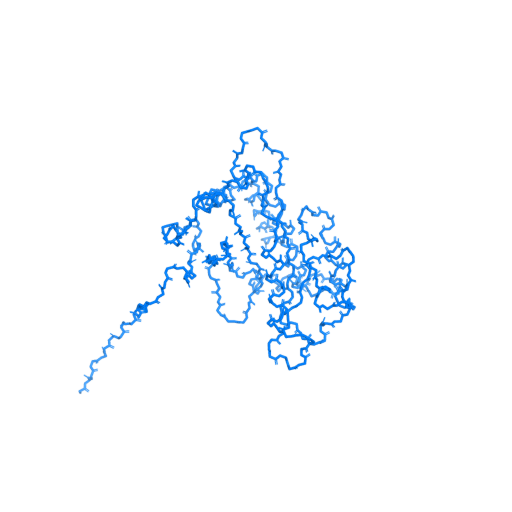ATOM 569 O O . GLU A 1 74 ? 3.122 -15.110 6.469 1.00 88.56 74 GLU A O 1
ATOM 574 N N . ARG A 1 75 ? 1.044 -15.853 6.039 1.00 88.75 75 ARG A N 1
ATOM 575 C CA . ARG A 1 75 ? 0.345 -15.080 7.083 1.00 88.75 75 ARG A CA 1
ATOM 576 C C . ARG A 1 75 ? 0.491 -13.564 6.921 1.00 88.75 75 ARG A C 1
ATOM 578 O O . ARG A 1 75 ? 0.550 -12.825 7.905 1.00 88.75 75 ARG A O 1
ATOM 585 N N . ALA A 1 76 ? 0.554 -13.101 5.675 1.00 91.75 76 ALA A N 1
ATOM 586 C CA . ALA A 1 76 ? 0.335 -11.703 5.315 1.00 91.75 76 ALA A CA 1
ATOM 587 C C . ALA A 1 76 ? -1.147 -11.474 4.980 1.00 91.75 76 ALA A C 1
ATOM 589 O O . ALA A 1 76 ? -1.726 -12.223 4.188 1.00 91.75 76 ALA A O 1
ATOM 590 N N . ILE A 1 77 ? -1.735 -10.434 5.566 1.00 93.94 77 ILE A N 1
ATOM 591 C CA . ILE A 1 77 ? -3.073 -9.929 5.260 1.00 93.94 77 ILE A CA 1
ATOM 592 C C . ILE A 1 77 ? -2.936 -8.905 4.133 1.00 93.94 77 ILE A C 1
ATOM 594 O O . ILE A 1 77 ? -2.333 -7.852 4.323 1.00 93.94 77 ILE A O 1
ATOM 598 N N . LEU A 1 78 ? -3.493 -9.204 2.968 1.00 95.38 78 LEU A N 1
ATOM 599 C CA . LEU A 1 78 ? -3.557 -8.284 1.838 1.00 95.38 78 LEU A CA 1
ATOM 600 C C . LEU A 1 78 ? -4.899 -7.560 1.863 1.00 95.38 78 LEU A C 1
ATOM 602 O O . LEU A 1 78 ? -5.938 -8.209 1.999 1.00 95.38 78 LEU A O 1
ATOM 606 N N . LEU A 1 79 ? -4.866 -6.238 1.721 1.00 95.81 79 LEU A N 1
ATOM 607 C CA . LEU A 1 79 ? -6.039 -5.389 1.564 1.00 95.81 79 LEU A CA 1
ATOM 608 C C . LEU A 1 79 ? -5.984 -4.708 0.201 1.00 95.81 79 LEU A C 1
ATOM 610 O O . LEU A 1 79 ? -5.143 -3.837 -0.023 1.00 95.81 79 LEU A O 1
ATOM 614 N N . ASP A 1 80 ? -6.885 -5.105 -0.688 1.00 92.94 80 ASP A N 1
ATOM 615 C CA . ASP A 1 80 ? -7.067 -4.469 -1.988 1.00 92.94 80 ASP A CA 1
ATOM 616 C C . ASP A 1 80 ? -8.196 -3.444 -1.889 1.00 92.94 80 ASP A C 1
ATOM 618 O O . ASP A 1 80 ? -9.292 -3.765 -1.422 1.00 92.94 80 ASP A O 1
ATOM 622 N N . THR A 1 81 ? -7.921 -2.198 -2.262 1.00 91.56 81 THR A N 1
ATOM 623 C CA . THR A 1 81 ? -8.870 -1.091 -2.100 1.00 91.56 81 THR A CA 1
ATOM 624 C C . THR A 1 81 ? -9.492 -0.695 -3.428 1.00 91.56 81 THR A C 1
ATOM 626 O O . THR A 1 81 ? -8.938 -0.911 -4.505 1.00 91.56 81 THR A O 1
ATOM 629 N N . GLU A 1 82 ? -10.682 -0.107 -3.362 1.00 86.94 82 GLU A N 1
ATOM 630 C CA . GLU A 1 82 ? -11.287 0.514 -4.525 1.00 86.94 82 GLU A CA 1
ATOM 631 C C . GLU A 1 82 ? -10.390 1.629 -5.087 1.00 86.94 82 GLU A C 1
ATOM 633 O O . GLU A 1 82 ? -9.731 2.339 -4.322 1.00 86.94 82 GLU A O 1
ATOM 638 N N . PRO A 1 83 ? -10.379 1.828 -6.416 1.00 83.69 83 PRO A N 1
ATOM 639 C CA . PRO A 1 83 ? -9.520 2.826 -7.029 1.00 83.69 83 PRO A CA 1
ATOM 640 C C . PRO A 1 83 ? -9.741 4.250 -6.512 1.00 83.69 83 PRO A C 1
ATOM 642 O O . PRO A 1 83 ? -10.878 4.730 -6.446 1.00 83.69 83 PRO A O 1
ATOM 645 N N . LEU A 1 84 ? -8.644 4.962 -6.250 1.00 76.75 84 LEU A N 1
ATOM 646 C CA . LEU A 1 84 ? -8.681 6.386 -5.935 1.00 76.75 84 LEU A CA 1
ATOM 647 C C . LEU A 1 84 ? -8.929 7.232 -7.195 1.00 76.75 84 LEU A C 1
ATOM 649 O O . LEU A 1 84 ? -8.528 6.867 -8.300 1.00 76.75 84 LEU A O 1
ATOM 653 N N . LEU A 1 85 ? -9.560 8.398 -7.002 1.00 63.44 85 LEU A N 1
ATOM 654 C CA . LEU A 1 85 ? -9.685 9.473 -8.000 1.00 63.44 85 LEU A CA 1
ATOM 655 C C . LEU A 1 85 ? -10.280 9.047 -9.356 1.00 63.44 85 LEU A C 1
ATOM 657 O O . LEU A 1 85 ? -9.695 9.263 -10.414 1.00 63.44 85 LEU A O 1
ATOM 661 N N . SER A 1 86 ? -11.508 8.519 -9.330 1.00 50.56 86 SER A N 1
ATOM 662 C CA . SER A 1 86 ? -12.366 8.404 -10.521 1.00 50.56 86 SER A CA 1
ATOM 663 C C . SER A 1 86 ? -12.342 9.695 -11.369 1.00 50.56 86 SER A C 1
ATOM 665 O O . SER A 1 86 ? -12.460 10.797 -10.823 1.00 50.56 86 SER A O 1
ATOM 667 N N . TRP A 1 87 ? -12.234 9.535 -12.697 1.00 45.75 87 TRP A N 1
ATOM 668 C CA . TRP A 1 87 ? -11.921 10.529 -13.753 1.00 45.75 87 TRP A CA 1
ATOM 669 C C . TRP A 1 87 ? -12.417 11.978 -13.532 1.00 45.75 87 TRP A C 1
ATOM 671 O O . TRP A 1 87 ? -11.736 12.951 -13.836 1.00 45.75 87 TRP A O 1
ATOM 681 N N . THR A 1 88 ? -13.596 12.157 -12.952 1.00 42.69 88 THR A N 1
ATOM 682 C CA . THR A 1 88 ? -14.238 13.461 -12.727 1.00 42.69 88 TH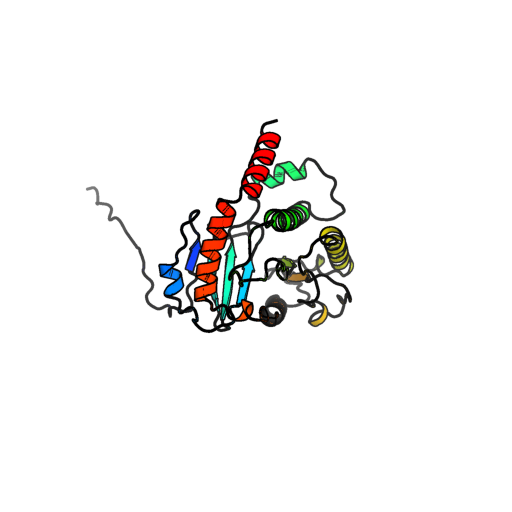R A CA 1
ATOM 683 C C . THR A 1 88 ? -13.474 14.453 -11.833 1.00 42.69 88 THR A C 1
ATOM 685 O O . THR A 1 88 ? -13.748 15.650 -11.900 1.00 42.69 88 THR A O 1
ATOM 688 N N . VAL A 1 89 ? -12.555 13.998 -10.970 1.00 42.81 89 VAL A N 1
ATOM 689 C CA . VAL A 1 89 ? -11.774 14.886 -10.074 1.00 42.81 89 VAL A CA 1
ATOM 690 C C . VAL A 1 89 ? -10.468 15.349 -10.736 1.00 42.81 89 VAL A C 1
ATOM 692 O O . VAL A 1 89 ? -10.062 16.497 -10.572 1.00 42.81 89 VAL A O 1
ATOM 695 N N . LEU A 1 90 ? -9.867 14.476 -11.546 1.00 47.00 90 LEU A N 1
ATOM 696 C CA . LEU A 1 90 ? -8.602 14.684 -12.254 1.00 47.00 90 LEU A CA 1
ATOM 697 C C . LEU A 1 90 ? -8.710 15.793 -13.317 1.00 47.00 90 LEU A C 1
ATOM 699 O O . LEU A 1 90 ? -7.840 16.654 -13.421 1.00 47.00 90 LEU A O 1
ATOM 703 N N . GLU A 1 91 ? -9.838 15.840 -14.040 1.00 46.94 91 GLU A N 1
ATOM 704 C CA . GLU A 1 91 ? -10.095 16.815 -15.114 1.00 46.94 91 GLU A CA 1
ATOM 705 C C . GLU A 1 91 ? -10.097 18.281 -14.630 1.00 46.94 91 GLU A C 1
ATOM 707 O O . GLU A 1 91 ? -9.936 19.206 -15.427 1.00 46.94 91 GLU A O 1
ATOM 712 N N . LYS A 1 92 ? -10.280 18.510 -13.321 1.00 45.50 92 LYS A N 1
ATOM 713 C CA . LYS A 1 92 ? -10.299 19.848 -12.710 1.00 45.50 92 LYS A CA 1
ATOM 714 C C . LYS A 1 92 ? -8.919 20.322 -12.255 1.00 45.50 92 LYS A C 1
ATOM 716 O O . LYS A 1 92 ? -8.653 21.515 -12.331 1.00 45.50 92 LYS A O 1
ATOM 721 N N . VAL A 1 93 ? -8.051 19.408 -11.818 1.00 43.53 93 VAL A N 1
ATOM 722 C CA . VAL A 1 93 ? -6.679 19.719 -11.369 1.00 43.53 93 VAL A CA 1
ATOM 723 C C . VAL A 1 93 ? -5.757 19.942 -12.572 1.00 43.53 93 VAL A C 1
ATOM 725 O O . VAL A 1 93 ? -5.005 20.911 -12.606 1.00 43.53 93 VAL A O 1
ATOM 728 N N . LEU A 1 94 ? -5.923 19.132 -13.625 1.00 49.12 94 LEU A N 1
ATOM 729 C CA . LEU A 1 94 ? -5.201 19.238 -14.901 1.00 49.12 94 LEU A CA 1
ATOM 730 C C . LEU A 1 94 ? -5.344 20.595 -15.613 1.00 49.12 94 LEU A C 1
ATOM 732 O O . LEU A 1 94 ? -4.546 20.916 -16.489 1.00 49.12 94 LEU A O 1
ATOM 736 N N . ARG A 1 95 ? -6.367 21.389 -15.276 1.00 52.50 95 ARG A N 1
ATOM 737 C CA . ARG A 1 95 ? -6.622 22.690 -15.911 1.00 52.50 95 ARG A CA 1
ATOM 738 C C . ARG A 1 95 ? -5.830 23.849 -15.293 1.00 52.50 95 ARG A C 1
ATOM 740 O O . ARG A 1 95 ? -5.787 24.899 -15.926 1.00 52.50 95 ARG A O 1
ATOM 747 N N . ASN A 1 96 ? -5.219 23.682 -14.114 1.00 47.56 96 ASN A N 1
ATOM 748 C CA . ASN A 1 96 ? -4.740 24.820 -13.317 1.00 47.56 96 ASN A CA 1
ATOM 749 C C . ASN A 1 96 ? -3.239 24.854 -12.971 1.00 47.56 96 ASN A C 1
ATOM 751 O O . ASN A 1 96 ? -2.803 25.901 -12.500 1.00 47.56 96 ASN A O 1
ATOM 755 N N . GLU A 1 97 ? -2.426 23.815 -13.206 1.00 43.00 97 GLU A N 1
ATOM 756 C CA . GLU A 1 97 ? -1.011 23.837 -12.777 1.00 43.00 97 GLU A CA 1
ATOM 757 C C . GLU A 1 97 ? -0.020 23.297 -13.822 1.00 43.00 97 GLU A C 1
ATOM 759 O O . GLU A 1 97 ? -0.257 22.288 -14.485 1.00 43.00 97 GLU A O 1
ATOM 764 N N . SER A 1 98 ? 1.118 23.991 -13.950 1.00 42.28 98 SER A N 1
ATOM 765 C CA . SER A 1 98 ? 2.308 23.529 -14.672 1.00 42.28 98 SER A CA 1
ATOM 766 C C . SER A 1 98 ? 3.125 22.657 -13.727 1.00 42.28 98 SER A C 1
ATOM 768 O O . SER A 1 98 ? 3.759 23.177 -12.813 1.00 42.28 98 SER A O 1
ATOM 770 N N . LEU A 1 99 ? 3.107 21.345 -13.943 1.00 50.94 99 LEU A N 1
ATOM 771 C CA . LEU A 1 99 ? 3.766 20.378 -13.069 1.00 50.94 99 LEU A CA 1
ATOM 772 C C . LEU A 1 99 ? 5.155 20.033 -13.615 1.00 50.94 99 LEU A C 1
ATOM 774 O O . LEU A 1 99 ? 5.325 19.804 -14.812 1.00 50.94 99 LEU A O 1
ATOM 778 N N . GLU A 1 100 ? 6.149 20.059 -12.727 1.00 52.19 100 GLU A N 1
ATOM 779 C CA . GLU A 1 100 ? 7.584 19.891 -12.986 1.00 52.19 100 GLU A CA 1
ATOM 780 C C . GLU A 1 100 ? 7.927 18.489 -13.534 1.00 52.19 100 GLU A C 1
ATOM 782 O O . GLU A 1 100 ? 8.458 17.633 -12.834 1.00 52.19 100 GLU A O 1
ATOM 787 N N . GLY A 1 101 ? 7.584 18.218 -14.794 1.00 50.25 101 GLY A N 1
ATOM 788 C CA . GLY A 1 101 ? 8.003 17.024 -15.540 1.00 50.25 101 GLY A CA 1
ATOM 789 C C . GLY A 1 101 ? 7.290 15.710 -15.186 1.00 50.25 101 GLY A C 1
ATOM 790 O O . GLY A 1 101 ? 7.295 14.789 -16.002 1.00 50.25 101 GLY A O 1
ATOM 791 N N . LEU A 1 102 ? 6.627 15.609 -14.030 1.00 55.09 102 LEU A N 1
ATOM 792 C CA . LEU A 1 102 ? 5.800 14.450 -13.682 1.00 55.09 102 LEU A CA 1
ATOM 793 C C . LEU A 1 102 ? 4.424 14.500 -14.352 1.00 55.09 102 LEU A C 1
ATOM 795 O O . LEU A 1 102 ? 3.819 15.561 -14.509 1.00 55.09 102 LEU A O 1
ATOM 799 N N . ASN A 1 103 ? 3.886 13.321 -14.687 1.00 62.84 103 ASN A N 1
ATOM 800 C CA . ASN A 1 103 ? 2.493 13.212 -15.109 1.00 62.84 103 ASN A CA 1
ATOM 801 C C . ASN A 1 103 ? 1.592 13.757 -13.974 1.00 62.84 103 ASN A C 1
ATOM 803 O O . ASN A 1 103 ? 1.705 13.266 -12.845 1.00 62.84 103 ASN A O 1
ATOM 807 N N . PRO A 1 104 ? 0.701 14.727 -14.251 1.00 60.06 104 PRO A N 1
ATOM 808 C CA . PRO A 1 104 ? -0.178 15.338 -13.253 1.00 60.06 104 PRO A CA 1
ATOM 809 C C . PRO A 1 104 ? -0.948 14.349 -12.384 1.00 60.06 104 PRO A C 1
ATOM 811 O O . PRO A 1 104 ? -1.188 14.573 -11.197 1.00 60.06 104 PRO A O 1
ATOM 814 N N . ASP A 1 105 ? -1.285 13.214 -12.978 1.00 62.53 105 ASP A N 1
ATOM 815 C CA . ASP A 1 105 ? -2.004 12.145 -12.328 1.00 62.53 105 ASP A CA 1
ATOM 816 C C . ASP A 1 105 ? -1.178 11.530 -11.191 1.00 62.53 105 ASP A C 1
ATOM 818 O O . ASP A 1 105 ? -1.722 11.202 -10.135 1.00 62.53 105 ASP A O 1
ATOM 822 N N . VAL A 1 106 ? 0.126 11.346 -11.405 1.00 64.38 106 VAL A N 1
ATOM 823 C CA . VAL A 1 106 ? 1.058 10.806 -10.404 1.00 64.38 106 VAL A CA 1
ATOM 824 C C . VAL A 1 106 ? 1.226 11.809 -9.270 1.00 64.38 106 VAL A C 1
ATOM 826 O O . VAL A 1 106 ? 1.132 11.430 -8.108 1.00 64.38 106 VAL A O 1
ATOM 829 N N . TYR A 1 107 ? 1.392 13.091 -9.598 1.00 68.62 107 TYR A N 1
ATOM 830 C CA . TYR A 1 107 ? 1.525 14.143 -8.592 1.00 68.62 107 TYR A CA 1
ATOM 831 C C . TYR A 1 107 ? 0.310 14.196 -7.654 1.00 68.62 107 TYR A C 1
ATOM 833 O O . TYR A 1 107 ? 0.469 14.219 -6.435 1.00 68.62 107 TYR A O 1
ATOM 841 N N . LEU A 1 108 ? -0.905 14.111 -8.208 1.00 69.00 108 LEU A N 1
ATOM 842 C CA . LEU A 1 108 ? -2.132 14.135 -7.412 1.00 69.00 108 LEU A CA 1
ATOM 843 C C . LEU A 1 108 ? -2.269 12.921 -6.478 1.00 69.00 108 LEU A C 1
ATOM 845 O O . LEU A 1 108 ? -2.738 13.068 -5.351 1.00 69.00 108 LEU A O 1
ATOM 849 N N . GLU A 1 109 ? -1.871 11.721 -6.914 1.00 71.88 109 GLU A N 1
ATOM 850 C CA . GLU A 1 109 ? -1.855 10.546 -6.025 1.00 71.88 109 GLU A CA 1
ATOM 851 C C . GLU A 1 109 ? -0.916 10.747 -4.840 1.00 71.88 109 GLU A C 1
ATOM 853 O O . GLU A 1 109 ? -1.254 10.391 -3.710 1.00 71.88 109 GLU A O 1
ATOM 858 N N . MET A 1 110 ? 0.260 11.314 -5.097 1.00 74.69 110 MET A N 1
ATOM 859 C CA . MET A 1 110 ? 1.253 11.501 -4.054 1.00 74.69 110 MET A CA 1
ATOM 860 C C . MET A 1 110 ? 0.843 12.613 -3.072 1.00 74.69 110 MET A C 1
ATOM 862 O O . MET A 1 110 ? 0.977 12.427 -1.862 1.00 74.69 110 MET A O 1
ATOM 866 N N . ASP A 1 111 ? 0.240 13.702 -3.559 1.00 77.81 111 ASP A N 1
ATOM 867 C CA . ASP A 1 111 ? -0.358 14.756 -2.722 1.00 77.81 111 ASP A CA 1
ATOM 868 C C . ASP A 1 111 ? -1.495 14.209 -1.837 1.00 77.81 111 ASP A C 1
ATOM 870 O O . ASP A 1 111 ? -1.593 14.536 -0.651 1.00 77.81 111 ASP A O 1
ATOM 874 N N . LEU A 1 112 ? -2.327 13.292 -2.355 1.00 83.19 112 LEU A N 1
ATOM 875 C CA . LEU A 1 112 ? -3.340 12.622 -1.533 1.00 83.19 112 LEU A CA 1
ATOM 876 C C . LEU A 1 112 ? -2.732 11.844 -0.365 1.00 83.19 112 LEU A C 1
ATOM 878 O O . LEU A 1 112 ? -3.330 11.818 0.713 1.00 83.19 112 LEU A O 1
ATOM 882 N N . LEU A 1 113 ? -1.575 11.210 -0.561 1.00 85.69 113 LEU A N 1
ATOM 883 C CA . LEU A 1 113 ? -0.923 10.442 0.495 1.00 85.69 113 LEU A CA 1
ATOM 884 C C . LEU A 1 113 ? -0.423 11.358 1.621 1.00 85.69 113 LEU A C 1
ATOM 886 O O . LEU A 1 113 ? -0.635 11.046 2.794 1.00 85.69 113 LEU A O 1
ATOM 890 N N . GLN A 1 114 ? 0.139 12.521 1.279 1.00 84.12 114 GLN A N 1
ATOM 891 C CA . GLN A 1 114 ? 0.542 13.532 2.265 1.00 84.12 114 GLN A CA 1
ATOM 892 C C . GLN A 1 114 ? -0.658 14.120 3.008 1.00 84.12 114 GLN A C 1
ATOM 894 O O . GLN A 1 114 ? -0.648 14.258 4.230 1.00 84.12 114 GLN A O 1
ATOM 899 N N . ARG A 1 115 ? -1.754 14.405 2.296 1.00 85.44 115 ARG A N 1
ATOM 900 C CA . ARG A 1 115 ? -2.999 14.844 2.942 1.00 85.44 115 ARG A CA 1
ATOM 901 C C . ARG A 1 115 ? -3.543 13.778 3.885 1.00 85.44 115 ARG A C 1
ATOM 903 O O . ARG A 1 115 ? -3.993 14.115 4.975 1.00 85.44 115 ARG A O 1
ATOM 910 N N . ALA A 1 116 ? -3.505 12.506 3.492 1.00 88.38 116 ALA A N 1
ATOM 911 C CA . ALA A 1 116 ? -3.954 11.406 4.340 1.00 88.38 116 ALA A CA 1
ATOM 912 C C . ALA A 1 116 ? -3.102 11.274 5.614 1.00 88.38 116 ALA A C 1
ATOM 914 O O . ALA A 1 116 ? -3.656 11.038 6.688 1.00 88.38 116 ALA A O 1
ATOM 915 N N . GLU A 1 117 ? -1.785 11.479 5.515 1.00 89.00 117 GLU A N 1
ATOM 916 C CA . GLU A 1 117 ? -0.885 11.559 6.671 1.00 89.00 117 GLU A CA 1
ATOM 917 C C . GLU A 1 117 ? -1.310 12.673 7.639 1.00 89.00 117 GLU A C 1
ATOM 919 O O . GLU A 1 117 ? -1.492 12.410 8.829 1.00 89.00 117 GLU A O 1
ATOM 924 N N . LEU A 1 118 ? -1.570 13.882 7.130 1.00 86.31 118 LEU A N 1
ATOM 925 C CA . LEU A 1 118 ? -2.016 15.020 7.944 1.00 86.31 118 LEU A CA 1
ATOM 926 C C . LEU A 1 118 ? -3.403 14.792 8.569 1.00 86.31 118 LEU A C 1
ATOM 928 O O . LEU A 1 118 ? -3.636 15.133 9.726 1.00 86.31 118 LEU A O 1
ATOM 932 N N . LEU A 1 119 ? -4.335 14.179 7.835 1.00 87.19 119 LEU A N 1
ATOM 933 C CA . LEU A 1 119 ? -5.702 13.915 8.308 1.00 87.19 119 LEU A CA 1
ATOM 934 C C . LEU A 1 119 ? -5.784 12.809 9.364 1.00 87.19 119 LEU A C 1
ATOM 936 O O . LEU A 1 119 ? -6.769 12.736 10.102 1.00 87.19 119 LEU A O 1
ATOM 940 N N . LYS A 1 120 ? -4.745 11.976 9.477 1.00 83.62 120 LYS A N 1
ATOM 941 C CA . LYS A 1 120 ? -4.602 10.997 10.561 1.00 83.62 120 LYS A CA 1
ATOM 942 C C . LYS A 1 120 ? -4.393 11.669 11.930 1.00 83.62 120 LYS A C 1
ATOM 944 O O . LYS A 1 120 ? -4.461 10.983 12.950 1.00 83.62 120 LYS A O 1
ATOM 949 N N . PHE A 1 121 ? -4.161 12.982 11.984 1.00 74.38 121 PHE A N 1
ATOM 950 C CA . PHE A 1 121 ? -3.962 13.726 13.227 1.00 74.38 121 PHE A CA 1
ATOM 951 C C . PHE A 1 121 ? -5.011 13.372 14.301 1.00 74.38 121 PHE A C 1
ATOM 953 O O . PHE A 1 121 ? -6.214 13.336 14.039 1.00 74.38 121 PHE A O 1
ATOM 960 N N . ASN A 1 122 ? -4.540 13.078 15.519 1.00 72.12 122 ASN A N 1
ATOM 961 C CA . ASN A 1 122 ? -5.339 12.641 16.674 1.00 72.12 122 ASN A CA 1
ATOM 962 C C . ASN A 1 122 ? -6.140 11.335 16.521 1.00 72.12 122 ASN A C 1
ATOM 964 O O . ASN A 1 122 ? -6.919 11.000 17.416 1.00 72.12 122 ASN A O 1
ATOM 968 N N . ILE A 1 123 ? -5.939 10.548 15.460 1.00 82.44 123 ILE A N 1
ATOM 969 C CA . ILE A 1 123 ? -6.423 9.165 15.428 1.00 82.44 123 ILE A CA 1
ATOM 970 C C . ILE A 1 123 ? -5.419 8.297 16.193 1.00 82.44 123 ILE A C 1
ATOM 972 O O . ILE A 1 123 ? -4.291 8.104 15.729 1.00 82.44 123 ILE A O 1
ATOM 976 N N . PRO A 1 124 ? -5.788 7.769 17.371 1.00 78.19 124 PRO A N 1
ATOM 977 C CA . PRO A 1 124 ? -4.831 7.101 18.223 1.00 78.19 124 PRO A CA 1
ATOM 978 C C . PRO A 1 124 ? -4.550 5.688 17.707 1.00 78.19 124 PRO A C 1
ATOM 980 O O . PRO A 1 124 ? -5.378 5.054 17.052 1.00 78.19 124 PRO A O 1
ATOM 983 N N . GLU A 1 125 ? -3.383 5.151 18.039 1.00 75.00 125 GLU A N 1
ATOM 984 C CA . GLU A 1 125 ? -3.031 3.793 17.644 1.00 75.00 125 GLU A CA 1
ATOM 985 C C . GLU A 1 125 ? -3.623 2.727 18.549 1.00 75.00 125 GLU A C 1
ATOM 987 O O . GLU A 1 125 ? -3.434 2.750 19.763 1.00 75.00 125 GLU A O 1
ATOM 992 N N . TYR A 1 126 ? -4.222 1.706 17.939 1.00 73.38 126 TYR A N 1
ATOM 993 C CA . TYR A 1 126 ? -4.615 0.506 18.661 1.00 73.38 126 TYR A CA 1
ATOM 994 C C . TYR A 1 126 ? -3.579 -0.623 18.543 1.00 73.38 126 TYR A C 1
ATOM 996 O O . TYR A 1 126 ? -3.019 -0.838 17.465 1.00 73.38 126 TYR A O 1
ATOM 1004 N N . PRO A 1 127 ? -3.363 -1.392 19.628 1.00 67.12 127 PRO A N 1
ATOM 1005 C CA . PRO A 1 127 ? -3.951 -1.221 20.957 1.00 67.12 127 PRO A CA 1
ATOM 1006 C C . PRO A 1 127 ? -3.364 -0.003 21.689 1.00 67.12 127 PRO A C 1
ATOM 1008 O O . PRO A 1 127 ? -2.152 0.213 21.668 1.00 67.12 127 PRO A O 1
ATOM 1011 N N . LEU A 1 128 ? -4.232 0.758 22.367 1.00 64.94 128 LEU A N 1
ATOM 1012 C CA . LEU A 1 128 ? -3.821 1.853 23.246 1.00 64.94 128 LEU A CA 1
ATOM 1013 C C . LEU A 1 128 ? -3.077 1.244 24.437 1.00 64.94 128 LEU A C 1
ATOM 1015 O O . LEU A 1 128 ? -3.686 0.608 25.298 1.00 64.94 128 LEU A O 1
ATOM 1019 N N . LEU A 1 129 ? -1.754 1.387 24.475 1.00 55.44 129 LEU A N 1
ATOM 1020 C CA . LEU A 1 129 ? -0.976 0.999 25.646 1.00 55.44 129 LEU A CA 1
ATOM 1021 C C . LEU A 1 129 ? -1.144 2.089 26.706 1.00 55.44 129 LEU A C 1
ATOM 1023 O O . LEU A 1 129 ? -0.885 3.262 26.438 1.00 55.44 129 LEU A O 1
ATOM 1027 N N . ALA A 1 130 ? -1.567 1.709 27.913 1.00 45.59 130 ALA A N 1
ATOM 1028 C CA . ALA A 1 130 ? -1.607 2.631 29.043 1.00 45.59 130 ALA A CA 1
ATOM 1029 C C . ALA A 1 130 ? -0.216 3.270 29.236 1.00 45.59 130 ALA A C 1
ATOM 1031 O O . ALA A 1 130 ? 0.778 2.561 29.401 1.00 45.59 130 ALA A O 1
ATOM 1032 N N . GLY A 1 131 ? -0.149 4.602 29.173 1.00 50.25 131 GLY A N 1
ATOM 1033 C CA . GLY A 1 131 ? 1.064 5.381 29.444 1.00 50.25 131 GLY A CA 1
ATOM 1034 C C . GLY A 1 131 ? 1.988 5.682 28.256 1.00 50.25 131 GLY A C 1
ATOM 1035 O O . GLY A 1 131 ? 3.077 6.181 28.498 1.00 50.25 131 GLY A O 1
ATOM 1036 N N . HIS A 1 132 ? 1.609 5.391 27.004 1.00 50.78 132 HIS A N 1
ATOM 1037 C CA . HIS A 1 132 ? 2.378 5.808 25.814 1.00 50.78 132 HIS A CA 1
ATOM 1038 C C . HIS A 1 132 ? 1.464 6.512 24.803 1.00 50.78 132 HIS A C 1
ATOM 1040 O O . HIS A 1 132 ? 1.060 5.917 23.803 1.00 50.78 132 HIS A O 1
ATOM 1046 N N . GLN A 1 133 ? 1.129 7.773 25.080 1.00 50.31 133 GLN A N 1
ATOM 1047 C CA . GLN A 1 133 ? 0.403 8.636 24.141 1.00 50.31 133 GLN A CA 1
ATOM 1048 C C . GLN A 1 133 ? 1.298 9.166 22.997 1.00 50.31 133 GLN A C 1
ATOM 1050 O O . GLN A 1 133 ? 0.773 9.755 22.062 1.00 50.31 133 GLN A O 1
ATOM 1055 N N . ASP A 1 134 ? 2.610 8.884 23.011 1.00 51.00 134 ASP A N 1
ATOM 1056 C CA . ASP A 1 134 ? 3.594 9.720 22.298 1.00 51.00 134 ASP A CA 1
ATOM 1057 C C . ASP A 1 134 ? 4.327 9.074 21.105 1.00 51.00 134 ASP A C 1
ATOM 1059 O O . ASP A 1 134 ? 5.305 9.637 20.627 1.00 51.00 134 ASP A O 1
ATOM 1063 N N . ILE A 1 135 ? 3.920 7.902 20.596 1.00 59.38 135 ILE A N 1
ATOM 1064 C CA . ILE A 1 135 ? 4.583 7.319 19.407 1.00 59.38 135 ILE A CA 1
ATOM 1065 C C . ILE A 1 135 ? 3.572 7.097 18.288 1.00 59.38 135 ILE A C 1
ATOM 1067 O O . ILE A 1 135 ? 2.892 6.062 18.269 1.00 59.38 135 ILE A O 1
ATOM 1071 N N . ASN A 1 136 ? 3.540 8.058 17.360 1.00 73.94 136 ASN A N 1
ATOM 1072 C CA . ASN A 1 136 ? 2.896 7.938 16.058 1.00 73.94 136 ASN A CA 1
ATOM 1073 C C . ASN A 1 136 ? 3.663 6.931 15.187 1.00 73.94 136 ASN A C 1
ATOM 1075 O O . ASN A 1 136 ? 4.884 6.961 15.060 1.00 73.94 136 ASN A O 1
ATOM 1079 N N . TYR A 1 137 ? 2.931 6.002 14.593 1.00 81.06 137 TYR A N 1
ATOM 1080 C CA . TYR A 1 137 ? 3.425 4.975 13.694 1.00 81.06 137 TYR A CA 1
ATOM 1081 C C . TYR A 1 137 ? 3.203 5.415 12.265 1.00 81.06 137 TYR A C 1
ATOM 1083 O O . TYR A 1 137 ? 2.061 5.615 11.838 1.00 81.06 137 TYR A O 1
ATOM 1091 N N . TYR A 1 138 ? 4.292 5.439 11.517 1.00 87.75 138 TYR A N 1
ATOM 1092 C CA . TYR A 1 138 ? 4.283 5.680 10.089 1.00 87.75 138 TYR A CA 1
ATOM 1093 C C . TYR A 1 138 ? 4.652 4.387 9.354 1.00 87.75 138 TYR A C 1
ATOM 1095 O O . TYR A 1 138 ? 5.651 3.745 9.717 1.00 87.75 138 TYR A O 1
ATOM 1103 N N . PRO A 1 139 ? 3.808 3.940 8.405 1.00 90.25 139 PRO A N 1
ATOM 1104 C CA . PRO A 1 139 ? 4.054 2.727 7.642 1.00 90.25 139 PRO A CA 1
ATOM 1105 C C . PRO A 1 139 ? 5.173 2.929 6.619 1.00 90.25 139 PRO A C 1
ATOM 1107 O O . PRO A 1 139 ? 5.492 4.054 6.229 1.00 90.25 139 PRO A O 1
ATOM 1110 N N . ASP A 1 140 ? 5.732 1.811 6.170 1.00 94.56 140 ASP A N 1
ATOM 1111 C CA . ASP A 1 140 ? 6.586 1.762 4.991 1.00 94.56 140 ASP A CA 1
ATOM 1112 C C . ASP A 1 140 ? 5.744 1.910 3.721 1.00 94.56 140 ASP A C 1
ATOM 1114 O O . ASP A 1 140 ? 4.713 1.253 3.561 1.00 94.56 140 ASP A O 1
ATOM 1118 N N . ILE A 1 141 ? 6.183 2.798 2.831 1.00 94.81 141 ILE A N 1
ATOM 1119 C CA . ILE A 1 141 ? 5.545 3.086 1.547 1.00 94.81 141 ILE A CA 1
ATOM 1120 C C . ILE A 1 141 ? 6.449 2.566 0.436 1.00 94.81 141 ILE A C 1
ATOM 1122 O O . ILE A 1 141 ? 7.652 2.826 0.434 1.00 94.81 141 ILE A O 1
ATOM 1126 N N . VAL A 1 142 ? 5.856 1.836 -0.508 1.00 95.94 142 VAL A N 1
ATOM 1127 C CA . VAL A 1 142 ? 6.524 1.321 -1.705 1.00 95.94 142 VAL A CA 1
ATOM 1128 C C . VAL A 1 142 ? 5.798 1.855 -2.931 1.00 95.94 142 VAL A C 1
ATOM 1130 O O . VAL A 1 142 ? 4.597 1.637 -3.091 1.00 95.94 142 VAL A O 1
ATOM 1133 N N . PHE A 1 143 ? 6.530 2.535 -3.806 1.00 94.06 143 PHE A N 1
ATOM 1134 C CA . PHE A 1 143 ? 6.014 3.085 -5.052 1.00 94.06 143 PHE A CA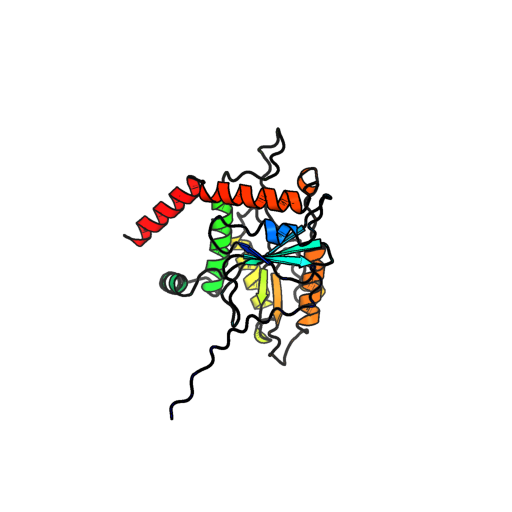 1
ATOM 1135 C C . PHE A 1 143 ? 6.234 2.077 -6.176 1.00 94.06 143 PHE A C 1
ATOM 1137 O O . PHE A 1 143 ? 7.370 1.722 -6.491 1.00 94.06 143 PHE A O 1
ATOM 1144 N N . VAL A 1 144 ? 5.150 1.603 -6.788 1.00 93.88 144 VAL A N 1
ATOM 1145 C CA . VAL A 1 144 ? 5.214 0.605 -7.861 1.00 93.88 144 VAL A CA 1
ATOM 1146 C C . VAL A 1 144 ? 4.713 1.218 -9.160 1.00 93.88 144 VAL A C 1
ATOM 1148 O O . VAL A 1 144 ? 3.518 1.461 -9.325 1.00 93.88 144 VAL A O 1
ATOM 1151 N N . CYS A 1 145 ? 5.617 1.423 -10.113 1.00 90.94 145 CYS A N 1
ATOM 1152 C CA . CYS A 1 145 ? 5.250 1.797 -11.472 1.00 90.94 145 CYS A CA 1
ATOM 1153 C C . CYS A 1 145 ? 4.904 0.521 -12.240 1.00 90.94 145 CYS A C 1
ATOM 1155 O O . CYS A 1 145 ? 5.780 -0.284 -12.549 1.00 90.94 145 CYS A O 1
ATOM 1157 N N . ASN A 1 146 ? 3.619 0.304 -12.508 1.00 89.62 146 ASN A N 1
ATOM 1158 C CA . ASN A 1 146 ? 3.146 -0.878 -13.224 1.00 89.62 146 ASN A CA 1
ATOM 1159 C C . ASN A 1 146 ? 2.972 -0.598 -14.723 1.00 89.62 146 ASN A C 1
ATOM 1161 O O . ASN A 1 146 ? 2.707 0.536 -15.120 1.00 89.62 146 ASN A O 1
ATOM 1165 N N . LYS A 1 147 ? 3.040 -1.652 -15.543 1.00 88.81 147 LYS A N 1
ATOM 1166 C CA . LYS A 1 147 ? 2.900 -1.601 -17.008 1.00 88.81 147 LYS A CA 1
ATOM 1167 C C . LYS A 1 147 ? 3.927 -0.688 -17.690 1.00 88.81 147 LYS A C 1
ATOM 1169 O O . LYS A 1 147 ? 3.623 -0.069 -18.711 1.00 88.81 147 LYS A O 1
ATOM 1174 N N . CYS A 1 148 ? 5.138 -0.616 -17.142 1.00 89.06 148 CYS A N 1
ATOM 1175 C CA . CYS A 1 148 ? 6.242 0.118 -17.748 1.00 89.06 148 CYS A CA 1
ATOM 1176 C C . CYS A 1 148 ? 6.590 -0.476 -19.119 1.00 89.06 148 CYS A C 1
ATOM 1178 O O . CYS A 1 148 ? 6.684 -1.697 -19.277 1.00 89.06 148 CYS A O 1
ATOM 1180 N N . LYS A 1 149 ? 6.798 0.388 -20.110 1.00 88.94 149 LYS A N 1
ATOM 1181 C CA . LYS A 1 149 ? 7.324 -0.003 -21.422 1.00 88.94 149 LYS A CA 1
ATOM 1182 C C . LYS A 1 149 ? 8.844 -0.027 -21.383 1.00 88.94 149 LYS A C 1
ATOM 1184 O O . LYS A 1 149 ? 9.450 0.604 -20.517 1.00 88.94 149 LYS A O 1
ATOM 1189 N N . SER A 1 150 ? 9.480 -0.673 -22.358 1.00 88.88 150 SER A N 1
ATOM 1190 C CA . SER A 1 150 ? 10.949 -0.724 -22.453 1.00 88.88 150 SER A CA 1
ATOM 1191 C C . SER A 1 150 ? 11.621 0.660 -22.362 1.00 88.88 150 SER A C 1
ATOM 1193 O O . SER A 1 150 ? 12.686 0.803 -21.772 1.00 88.88 150 SER A O 1
ATOM 1195 N N . GLN A 1 151 ? 10.974 1.698 -22.901 1.00 87.38 151 GLN A N 1
ATOM 1196 C CA . GLN A 1 151 ? 11.439 3.092 -22.874 1.00 87.38 151 GLN A CA 1
ATOM 1197 C C . GLN A 1 151 ? 11.364 3.775 -21.497 1.00 87.38 151 GLN A C 1
ATOM 1199 O O . GLN A 1 151 ? 11.858 4.891 -21.352 1.00 87.38 151 GLN A O 1
ATOM 1204 N N . ASP A 1 152 ? 10.688 3.182 -20.514 1.00 87.25 152 ASP A N 1
ATOM 1205 C CA . ASP A 1 152 ? 10.558 3.738 -19.160 1.00 87.25 152 ASP A CA 1
ATOM 1206 C C . ASP A 1 152 ? 11.684 3.263 -18.240 1.00 87.25 152 ASP A C 1
ATOM 1208 O O . ASP A 1 152 ? 12.008 3.924 -17.257 1.00 87.25 152 ASP A O 1
ATOM 1212 N N . PHE A 1 153 ? 12.346 2.164 -18.601 1.00 90.25 153 PHE A N 1
ATOM 1213 C CA . PHE A 1 153 ? 13.503 1.639 -17.889 1.00 90.25 153 PHE A CA 1
ATOM 1214 C C . PHE A 1 153 ? 14.795 2.351 -18.318 1.00 90.25 153 PHE A C 1
ATOM 1216 O O . PHE A 1 153 ? 15.747 1.743 -18.808 1.00 90.25 153 PHE A O 1
ATOM 1223 N N . THR A 1 154 ? 14.833 3.662 -18.119 1.00 90.56 154 THR A N 1
ATOM 1224 C CA . THR A 1 154 ? 16.033 4.482 -18.314 1.00 90.56 154 THR A CA 1
ATOM 1225 C C . THR A 1 154 ? 16.474 5.062 -16.982 1.00 90.56 154 THR A C 1
ATOM 1227 O O . THR A 1 154 ? 15.628 5.481 -16.194 1.00 90.56 154 THR A O 1
ATOM 1230 N N . TRP A 1 155 ? 17.786 5.150 -16.761 1.00 92.50 155 TRP A N 1
ATOM 1231 C CA . TRP A 1 155 ? 18.350 5.768 -15.558 1.00 92.50 155 TRP A CA 1
ATOM 1232 C C . TRP A 1 155 ? 17.835 7.196 -15.328 1.00 92.50 155 TRP A C 1
ATOM 1234 O O . TRP A 1 155 ? 17.456 7.521 -14.213 1.00 92.50 155 TRP A O 1
ATOM 1244 N N . GLU A 1 156 ? 17.752 8.008 -16.386 1.00 89.88 156 GLU A N 1
ATOM 1245 C CA . GLU A 1 156 ? 17.261 9.395 -16.339 1.00 89.88 156 GLU A CA 1
ATOM 1246 C C . GLU A 1 156 ? 15.850 9.483 -15.738 1.00 89.88 156 GLU A C 1
ATOM 1248 O O . GLU A 1 156 ? 15.688 10.021 -14.649 1.00 89.88 156 GLU A O 1
ATOM 1253 N N . LYS A 1 157 ? 14.856 8.829 -16.356 1.00 86.62 157 LYS A N 1
ATOM 1254 C CA . LYS A 1 157 ? 13.475 8.794 -15.835 1.00 86.62 157 LYS A CA 1
ATOM 1255 C C . LYS A 1 157 ? 13.367 8.238 -14.415 1.00 86.62 157 LYS A C 1
ATOM 1257 O O . LYS A 1 157 ? 12.542 8.701 -13.631 1.00 86.62 157 LYS A O 1
ATOM 1262 N N . TYR A 1 158 ? 14.153 7.209 -14.097 1.00 88.69 158 TYR A N 1
ATOM 1263 C CA . TYR A 1 158 ? 14.163 6.632 -12.755 1.00 88.69 158 TYR A CA 1
ATOM 1264 C C . TYR A 1 158 ? 14.674 7.647 -11.728 1.00 88.69 158 TYR A C 1
ATOM 1266 O O . TYR A 1 158 ? 14.060 7.805 -10.676 1.00 88.69 158 TYR A O 1
ATOM 1274 N N . MET A 1 159 ? 15.748 8.371 -12.048 1.00 89.38 159 MET A N 1
ATOM 1275 C CA . MET A 1 159 ? 16.300 9.401 -11.172 1.00 89.38 159 MET A CA 1
ATOM 1276 C C . MET A 1 159 ? 15.402 10.624 -11.046 1.00 89.38 159 MET A C 1
ATOM 1278 O O . MET A 1 159 ? 15.273 11.142 -9.940 1.00 89.38 159 MET A O 1
ATOM 1282 N N . ASP A 1 160 ? 14.735 11.044 -12.120 1.00 84.75 160 ASP A N 1
ATOM 1283 C CA . ASP A 1 160 ? 13.751 12.127 -12.051 1.00 84.75 160 ASP A CA 1
ATOM 1284 C C . ASP A 1 160 ? 12.645 11.783 -11.044 1.00 84.75 160 ASP A C 1
ATOM 1286 O O . ASP A 1 160 ? 12.339 12.576 -10.153 1.00 84.75 160 ASP A O 1
ATOM 1290 N N . LEU A 1 161 ? 12.116 10.553 -11.104 1.00 84.56 161 LEU A N 1
ATOM 1291 C CA . LEU A 1 161 ? 11.126 10.069 -10.141 1.00 84.56 161 LEU A CA 1
ATOM 1292 C C . LEU A 1 161 ? 11.681 10.026 -8.708 1.00 84.56 161 LEU A C 1
ATOM 1294 O O . LEU A 1 161 ? 10.991 10.445 -7.778 1.00 84.56 161 LEU A O 1
ATOM 1298 N N . GLN A 1 162 ? 12.915 9.547 -8.521 1.00 89.25 162 GLN A N 1
ATOM 1299 C CA . GLN A 1 162 ? 13.567 9.528 -7.207 1.00 89.25 162 GLN A CA 1
ATOM 1300 C C . GLN A 1 162 ? 13.694 10.938 -6.612 1.00 89.25 162 GLN A C 1
ATOM 1302 O O . GLN A 1 162 ? 13.352 11.150 -5.446 1.00 89.25 162 GLN A O 1
ATOM 1307 N N . VAL A 1 163 ? 14.126 11.917 -7.415 1.00 86.19 163 VAL A N 1
ATOM 1308 C CA . VAL A 1 163 ? 14.257 13.321 -6.999 1.00 86.19 163 VAL A CA 1
ATOM 1309 C C . VAL A 1 163 ? 12.897 13.910 -6.640 1.00 86.19 163 VAL A C 1
ATOM 1311 O O . VAL A 1 163 ? 12.761 14.506 -5.570 1.00 86.19 163 VAL A O 1
ATOM 1314 N N . SER A 1 164 ? 11.878 13.715 -7.479 1.00 81.94 164 SER A N 1
ATOM 1315 C CA . SER A 1 164 ? 10.539 14.235 -7.200 1.00 81.94 164 SER A CA 1
ATOM 1316 C C . SER A 1 164 ? 9.941 13.648 -5.921 1.00 81.94 164 SER A C 1
ATOM 1318 O O . SER A 1 164 ? 9.384 14.392 -5.117 1.00 81.94 164 SER A O 1
ATOM 1320 N N . LEU A 1 165 ? 10.088 12.338 -5.690 1.00 86.25 165 LEU A N 1
ATOM 1321 C CA . LEU A 1 165 ? 9.640 11.701 -4.448 1.00 86.25 165 LEU A CA 1
ATOM 1322 C C . LEU A 1 165 ? 10.419 12.222 -3.234 1.00 86.25 165 LEU A C 1
ATOM 1324 O O . LEU A 1 165 ? 9.816 12.489 -2.197 1.00 86.25 165 LEU A O 1
ATOM 1328 N N . GLY A 1 166 ? 11.731 12.425 -3.372 1.00 87.44 166 GLY A N 1
ATOM 1329 C CA . GLY A 1 166 ? 12.571 12.994 -2.319 1.00 87.44 166 GLY A CA 1
ATOM 1330 C C . GLY A 1 166 ? 12.185 14.428 -1.944 1.00 87.44 166 GLY A C 1
ATOM 1331 O O . GLY A 1 166 ? 12.218 14.773 -0.766 1.00 87.44 166 GLY A O 1
ATOM 1332 N N . ILE A 1 167 ? 11.786 15.254 -2.918 1.00 85.19 167 ILE A N 1
ATOM 1333 C CA . ILE A 1 167 ? 11.265 16.608 -2.672 1.00 85.19 167 ILE A CA 1
ATOM 1334 C C . ILE A 1 167 ? 9.902 16.529 -1.994 1.00 85.19 167 ILE A C 1
ATOM 1336 O O . ILE A 1 167 ? 9.682 17.188 -0.979 1.00 85.19 167 ILE A O 1
ATOM 1340 N N . LEU A 1 168 ? 9.002 15.715 -2.544 1.00 82.38 168 LEU A N 1
ATOM 1341 C CA . LEU A 1 168 ? 7.626 15.653 -2.086 1.00 82.38 168 LEU A CA 1
ATOM 1342 C C . LEU A 1 168 ? 7.547 15.138 -0.648 1.00 82.38 168 LEU A C 1
ATOM 1344 O O . LEU A 1 168 ? 6.982 15.805 0.207 1.00 82.38 168 LEU A O 1
ATOM 1348 N N . PHE A 1 169 ? 8.192 14.013 -0.344 1.00 88.56 169 PHE A N 1
ATOM 1349 C CA . PHE A 1 169 ? 8.158 13.394 0.984 1.00 88.56 169 PHE A CA 1
ATOM 1350 C C . PHE A 1 169 ? 9.230 13.927 1.946 1.00 88.56 169 PHE A C 1
ATOM 1352 O O . PHE A 1 169 ? 9.433 13.345 3.007 1.00 88.56 169 PHE A O 1
ATOM 1359 N N . LYS A 1 170 ? 9.894 15.047 1.626 1.00 90.19 170 LYS A N 1
ATOM 1360 C CA . LYS A 1 170 ? 10.970 15.622 2.452 1.00 90.19 170 LYS A CA 1
ATOM 1361 C C . LYS A 1 170 ? 10.542 15.928 3.891 1.00 90.19 170 LYS A C 1
ATOM 1363 O O . LYS A 1 170 ? 11.342 15.781 4.810 1.00 90.19 170 LYS A O 1
ATOM 1368 N N . GLU A 1 171 ? 9.308 16.397 4.065 1.00 90.44 171 GLU A N 1
ATOM 1369 C CA . GLU A 1 171 ? 8.734 16.771 5.367 1.00 90.44 171 GLU A CA 1
ATOM 1370 C C . GLU A 1 171 ? 7.783 15.701 5.930 1.00 90.44 171 GLU A C 1
ATOM 1372 O O . GLU A 1 171 ? 7.195 15.898 6.989 1.00 90.44 171 GLU A O 1
ATOM 1377 N N . SER A 1 172 ? 7.625 14.575 5.229 1.00 90.81 172 SER A N 1
ATOM 1378 C CA . SER A 1 172 ? 6.767 13.465 5.647 1.00 90.81 172 SER A CA 1
ATOM 1379 C C . SER A 1 172 ? 7.492 12.565 6.648 1.00 90.81 172 SER A C 1
ATOM 1381 O O . SER A 1 172 ? 8.698 12.336 6.540 1.00 90.81 172 SER A O 1
ATOM 1383 N N . GLU A 1 173 ? 6.751 12.002 7.599 1.00 91.38 173 GLU A N 1
ATOM 1384 C CA . GLU A 1 173 ? 7.255 10.964 8.503 1.00 91.38 173 GLU A CA 1
ATOM 1385 C C . GLU A 1 173 ? 7.034 9.546 7.936 1.00 91.38 173 GLU A C 1
ATOM 1387 O O . GLU A 1 173 ? 7.468 8.552 8.532 1.00 91.38 173 GLU A O 1
ATOM 1392 N N . LEU A 1 174 ? 6.369 9.425 6.776 1.00 92.38 174 LEU A N 1
ATOM 1393 C CA . LEU A 1 174 ? 6.219 8.163 6.053 1.00 92.38 174 LEU A CA 1
ATOM 1394 C C . LEU A 1 174 ? 7.582 7.587 5.670 1.00 92.38 174 LEU A C 1
ATOM 1396 O O . LEU A 1 174 ? 8.481 8.281 5.195 1.00 92.38 174 LEU A O 1
ATOM 1400 N N . LYS A 1 175 ? 7.728 6.270 5.828 1.00 93.88 175 LYS A N 1
ATOM 1401 C CA . LYS A 1 175 ? 8.988 5.588 5.533 1.00 93.88 175 LYS A CA 1
ATOM 1402 C C . LYS A 1 175 ? 9.036 5.223 4.059 1.00 93.88 175 LYS A C 1
ATOM 1404 O O . LYS A 1 175 ? 8.572 4.165 3.638 1.00 93.88 175 LYS A O 1
ATOM 1409 N N . THR A 1 176 ? 9.573 6.133 3.264 1.00 94.56 176 THR A N 1
ATOM 1410 C CA . THR A 1 176 ? 9.653 6.001 1.807 1.00 94.56 176 THR A CA 1
ATOM 1411 C C . THR A 1 176 ? 10.968 5.409 1.321 1.00 94.56 176 THR A C 1
ATOM 1413 O O . THR A 1 176 ? 11.126 5.275 0.118 1.00 94.56 176 THR A O 1
ATOM 1416 N N . ASN A 1 177 ? 11.900 5.028 2.200 1.00 94.31 177 ASN A N 1
ATOM 1417 C CA . ASN A 1 177 ? 13.219 4.496 1.844 1.00 94.31 177 ASN A CA 1
ATOM 1418 C C . ASN A 1 177 ? 13.602 3.268 2.691 1.00 94.31 177 ASN A C 1
ATOM 1420 O O . ASN A 1 177 ? 12.964 2.961 3.699 1.00 94.31 177 ASN A O 1
ATOM 1424 N N . GLY A 1 178 ? 14.638 2.545 2.254 1.00 92.25 178 GLY A N 1
ATOM 1425 C CA . GLY A 1 178 ? 15.284 1.469 3.016 1.00 92.25 178 GLY A CA 1
ATOM 1426 C C . GLY A 1 178 ? 14.551 0.122 3.077 1.00 92.25 178 GLY A C 1
ATOM 1427 O O . GLY A 1 178 ? 15.104 -0.819 3.644 1.00 92.25 178 GLY A O 1
ATOM 1428 N N . LEU A 1 179 ? 13.347 -0.001 2.505 1.00 94.44 179 LEU A N 1
ATOM 1429 C CA . LEU A 1 179 ? 12.619 -1.273 2.455 1.00 94.44 179 LEU A CA 1
ATOM 1430 C C . LEU A 1 179 ? 12.889 -2.044 1.158 1.00 94.44 179 LEU A C 1
ATOM 1432 O O . LEU A 1 179 ? 13.036 -3.266 1.193 1.00 94.44 179 LEU A O 1
ATOM 1436 N N . ILE A 1 180 ? 12.917 -1.345 0.018 1.00 94.75 180 ILE A N 1
ATOM 1437 C CA . ILE A 1 180 ? 13.034 -1.956 -1.311 1.00 94.75 180 ILE A CA 1
ATOM 1438 C C . ILE A 1 180 ? 14.252 -1.406 -2.053 1.00 94.75 180 ILE A C 1
ATOM 1440 O O . ILE A 1 180 ? 14.491 -0.204 -2.087 1.00 94.75 180 ILE A O 1
ATOM 1444 N N . HIS A 1 181 ? 14.968 -2.304 -2.723 1.00 93.19 181 HIS A N 1
ATOM 1445 C CA . HIS A 1 181 ? 16.163 -2.039 -3.511 1.00 93.19 181 HIS A CA 1
ATOM 1446 C C . HIS A 1 181 ? 15.986 -2.597 -4.929 1.00 93.19 181 HIS A C 1
ATOM 1448 O O . HIS A 1 181 ? 16.091 -3.807 -5.168 1.00 93.19 181 HIS A O 1
ATOM 1454 N N . PHE A 1 182 ? 15.694 -1.715 -5.890 1.00 93.88 182 PHE A N 1
ATOM 1455 C CA . PHE A 1 182 ? 15.508 -2.085 -7.301 1.00 93.88 182 PHE A CA 1
ATOM 1456 C C . PHE A 1 182 ? 16.815 -2.555 -7.963 1.00 93.88 182 PHE A C 1
ATOM 1458 O O . PHE A 1 182 ? 16.831 -3.450 -8.808 1.00 93.88 182 PHE A O 1
ATOM 1465 N N . ASN A 1 183 ? 17.946 -2.029 -7.503 1.00 92.69 183 ASN A N 1
ATOM 1466 C CA . ASN A 1 183 ? 19.276 -2.384 -7.984 1.00 92.69 183 ASN A CA 1
ATOM 1467 C C . ASN A 1 183 ? 19.702 -3.829 -7.672 1.00 92.69 183 ASN A C 1
ATOM 1469 O O . ASN A 1 183 ? 20.672 -4.303 -8.256 1.00 92.69 183 ASN A O 1
ATOM 1473 N N . HIS A 1 184 ? 18.996 -4.542 -6.783 1.00 90.50 184 HIS A N 1
ATOM 1474 C CA . HIS A 1 184 ? 19.250 -5.966 -6.532 1.00 90.50 184 HIS A CA 1
ATOM 1475 C C . HIS A 1 184 ? 19.040 -6.834 -7.776 1.00 90.50 184 HIS A C 1
ATOM 1477 O O . HIS A 1 184 ? 19.707 -7.855 -7.921 1.00 90.50 184 HIS A O 1
ATOM 1483 N N . ILE A 1 185 ? 18.119 -6.435 -8.658 1.00 91.56 185 ILE A N 1
ATOM 1484 C CA . ILE A 1 185 ? 17.840 -7.138 -9.914 1.00 91.56 185 ILE A CA 1
ATOM 1485 C C . ILE A 1 185 ? 18.442 -6.412 -11.118 1.00 91.56 185 ILE A C 1
ATOM 1487 O O . ILE A 1 185 ? 18.935 -7.060 -12.036 1.00 91.56 185 ILE A O 1
ATOM 1491 N N . LEU A 1 186 ? 18.473 -5.076 -11.097 1.00 92.81 186 LEU A N 1
ATOM 1492 C CA . LEU A 1 186 ? 19.053 -4.266 -12.168 1.00 92.81 186 LEU A CA 1
ATOM 1493 C C . LEU A 1 186 ? 20.123 -3.310 -11.607 1.00 92.81 186 LEU A C 1
ATOM 1495 O O . LEU A 1 186 ? 19.813 -2.158 -11.299 1.00 92.81 186 LEU A O 1
ATOM 1499 N N . PRO A 1 187 ? 21.395 -3.745 -11.489 1.00 93.62 187 PRO A N 1
ATOM 1500 C CA . PRO A 1 187 ? 22.458 -2.981 -10.822 1.00 93.62 187 PRO A CA 1
ATOM 1501 C C . PRO A 1 187 ? 22.731 -1.587 -11.398 1.00 93.62 187 PRO A C 1
ATOM 1503 O O . PRO A 1 187 ? 23.245 -0.725 -10.691 1.00 93.62 187 PRO A O 1
ATOM 1506 N N . SER A 1 188 ? 22.365 -1.342 -12.661 1.00 92.88 188 SER A N 1
ATOM 1507 C CA . SER A 1 188 ? 22.463 -0.023 -13.300 1.00 92.88 188 SER A CA 1
ATOM 1508 C C . SER A 1 188 ? 21.573 1.043 -12.656 1.00 92.88 188 SER A C 1
ATOM 1510 O O . SER A 1 188 ? 21.771 2.220 -12.924 1.00 92.88 188 SER A O 1
ATOM 1512 N N . PHE A 1 189 ? 20.606 0.644 -11.825 1.00 92.75 189 PHE A N 1
ATOM 1513 C CA . PHE A 1 189 ? 19.699 1.535 -11.098 1.00 92.75 189 PHE A CA 1
ATOM 1514 C C . PHE A 1 189 ? 20.101 1.719 -9.626 1.00 92.75 189 PHE A C 1
ATOM 1516 O O . PHE A 1 189 ? 19.249 1.909 -8.759 1.00 92.75 189 PHE A O 1
ATOM 1523 N N . TYR A 1 190 ? 21.394 1.613 -9.314 1.00 92.44 190 TYR A N 1
ATOM 1524 C CA . TYR A 1 190 ? 21.904 1.845 -7.964 1.00 92.44 190 TYR A CA 1
ATOM 1525 C C . TYR A 1 190 ? 21.724 3.305 -7.535 1.00 92.44 190 TYR A C 1
ATOM 1527 O O . TYR A 1 190 ? 22.323 4.202 -8.119 1.00 92.44 190 TYR A O 1
ATOM 1535 N N . ASP A 1 191 ? 20.970 3.514 -6.459 1.00 88.44 191 ASP A N 1
ATOM 1536 C CA . ASP A 1 191 ? 20.842 4.791 -5.762 1.00 88.44 191 ASP A CA 1
ATOM 1537 C C . ASP A 1 191 ? 20.992 4.548 -4.254 1.00 88.44 191 ASP A C 1
ATOM 1539 O O . ASP A 1 191 ? 20.234 3.780 -3.659 1.00 88.44 191 ASP A O 1
ATOM 1543 N N . SER A 1 192 ? 21.994 5.175 -3.634 1.00 82.75 192 SER A N 1
ATOM 1544 C CA . SER A 1 192 ? 22.305 4.982 -2.214 1.00 82.75 192 SER A CA 1
ATOM 1545 C C . SER A 1 192 ? 21.242 5.550 -1.275 1.00 82.75 192 SER A C 1
ATOM 1547 O O . SER A 1 192 ? 21.105 5.050 -0.163 1.00 82.75 192 SER A O 1
ATOM 1549 N N . ASN A 1 193 ? 20.515 6.583 -1.710 1.00 82.88 193 ASN A N 1
ATOM 1550 C CA . ASN A 1 193 ? 19.494 7.266 -0.908 1.00 82.88 193 ASN A CA 1
ATOM 1551 C C . ASN A 1 193 ? 18.120 7.211 -1.588 1.00 82.88 193 ASN A C 1
ATOM 1553 O O . ASN A 1 193 ? 17.273 8.074 -1.353 1.00 82.88 193 ASN A O 1
ATOM 1557 N N . GLY A 1 194 ? 17.914 6.200 -2.433 1.00 86.56 194 GLY A N 1
ATOM 1558 C CA . GLY A 1 194 ? 16.689 6.053 -3.197 1.00 86.56 194 GLY A CA 1
ATOM 1559 C C . GLY A 1 194 ? 15.478 5.792 -2.312 1.00 86.56 194 GLY A C 1
ATOM 1560 O O . GLY A 1 194 ? 15.533 5.076 -1.307 1.00 86.56 194 GLY A O 1
ATOM 1561 N N . SER A 1 195 ? 14.353 6.350 -2.736 1.00 92.62 195 SER A N 1
ATOM 1562 C CA . SER A 1 195 ? 13.032 5.935 -2.290 1.00 92.62 195 SER A CA 1
ATOM 1563 C C . SER A 1 195 ? 12.743 4.500 -2.754 1.00 92.62 195 SER A C 1
ATOM 1565 O O . SER A 1 195 ? 13.318 4.015 -3.734 1.00 92.62 195 SER A O 1
ATOM 1567 N N . ASN A 1 196 ? 11.810 3.835 -2.074 1.00 95.31 196 ASN A N 1
ATOM 1568 C CA . ASN A 1 196 ? 11.308 2.481 -2.301 1.00 95.31 196 ASN A CA 1
ATOM 1569 C C . ASN A 1 196 ? 10.517 2.395 -3.625 1.00 95.31 196 ASN A C 1
ATOM 1571 O O . ASN A 1 196 ? 9.314 2.136 -3.624 1.00 95.31 196 ASN A O 1
ATOM 1575 N N . VAL A 1 197 ? 11.173 2.657 -4.753 1.00 93.94 197 VAL A N 1
ATOM 1576 C CA . VAL A 1 197 ? 10.597 2.644 -6.102 1.00 93.94 197 VAL A CA 1
ATOM 1577 C C . VAL A 1 197 ? 10.868 1.298 -6.760 1.00 93.94 197 VAL A C 1
ATOM 1579 O O . VAL A 1 197 ? 11.980 0.774 -6.701 1.00 93.94 197 VAL A O 1
ATOM 1582 N N . PHE A 1 198 ? 9.860 0.745 -7.428 1.00 94.81 198 PHE A N 1
ATOM 1583 C CA . PHE A 1 198 ? 9.988 -0.486 -8.195 1.00 94.81 198 PHE A CA 1
ATOM 1584 C C . PHE A 1 198 ? 9.244 -0.383 -9.528 1.00 94.81 198 PHE A C 1
ATOM 1586 O O . PHE A 1 198 ? 8.097 0.060 -9.573 1.00 94.81 198 PHE A O 1
ATOM 1593 N N . LEU A 1 199 ? 9.884 -0.814 -10.617 1.00 94.00 199 LEU A N 1
ATOM 1594 C CA . LEU A 1 199 ? 9.293 -0.814 -11.958 1.00 94.00 199 LEU A CA 1
ATOM 1595 C C . LEU A 1 199 ? 8.856 -2.236 -12.335 1.00 94.00 199 LEU A C 1
ATOM 1597 O O . LEU A 1 199 ? 9.647 -3.177 -12.239 1.00 94.00 199 LEU A O 1
ATOM 1601 N N . LEU A 1 200 ? 7.611 -2.394 -12.784 1.00 93.94 200 LEU A N 1
ATOM 1602 C CA . LEU A 1 200 ? 7.066 -3.647 -13.307 1.00 93.94 200 LEU A CA 1
ATOM 1603 C C . LEU A 1 200 ? 6.715 -3.478 -14.793 1.00 93.94 200 LEU A C 1
ATOM 1605 O O . LEU A 1 200 ? 5.943 -2.578 -15.138 1.00 93.94 200 LEU A O 1
ATOM 1609 N N . PRO A 1 201 ? 7.254 -4.330 -15.683 1.00 93.31 201 PRO A N 1
ATOM 1610 C CA . PRO A 1 201 ? 7.045 -4.201 -17.113 1.00 93.31 201 PRO A CA 1
ATOM 1611 C C . PRO A 1 201 ? 5.618 -4.590 -17.489 1.00 93.31 201 PRO A C 1
ATOM 1613 O O . PRO A 1 201 ? 4.967 -5.395 -16.818 1.00 93.31 201 PRO A O 1
ATOM 1616 N N . ASP A 1 202 ? 5.135 -4.047 -1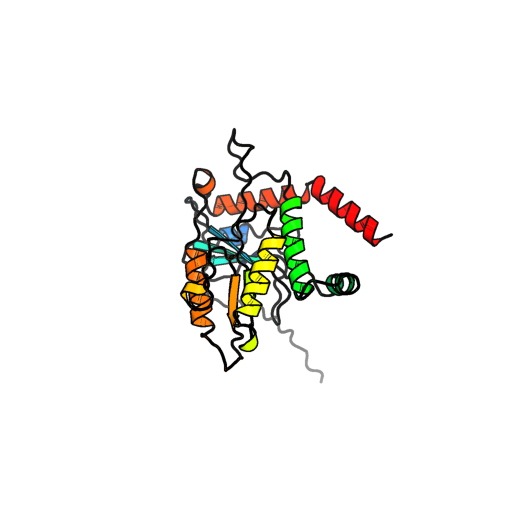8.599 1.00 90.06 202 ASP A N 1
ATOM 1617 C CA . ASP A 1 202 ? 3.921 -4.556 -19.222 1.00 90.06 202 ASP A CA 1
ATOM 1618 C C . ASP A 1 202 ? 4.171 -5.965 -19.773 1.00 90.06 202 ASP A C 1
ATOM 1620 O O . ASP A 1 202 ? 5.045 -6.156 -20.615 1.00 90.06 202 ASP A O 1
ATOM 1624 N N . GLN A 1 203 ? 3.375 -6.943 -19.330 1.00 85.94 203 GLN A N 1
ATOM 1625 C CA . GLN A 1 203 ? 3.483 -8.341 -19.759 1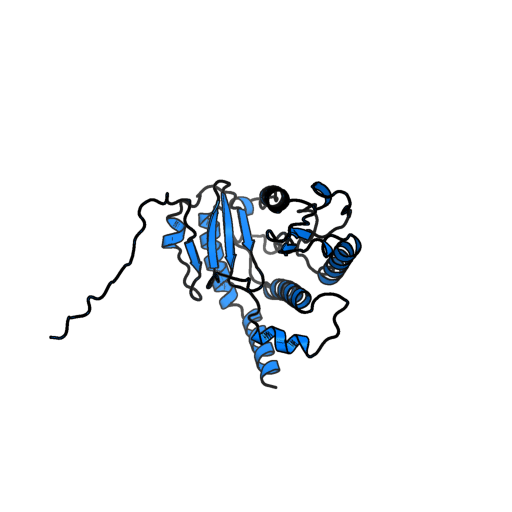.00 85.94 203 GLN A CA 1
ATOM 1626 C C . GLN A 1 203 ? 3.325 -8.520 -21.276 1.00 85.94 203 GLN A C 1
ATOM 1628 O O . GLN A 1 203 ? 3.780 -9.526 -21.813 1.00 85.94 203 GLN A O 1
ATOM 1633 N N . ILE A 1 204 ? 2.680 -7.563 -21.949 1.00 83.50 204 ILE A N 1
ATOM 1634 C CA . ILE A 1 204 ? 2.438 -7.581 -23.396 1.00 83.50 204 ILE A CA 1
ATOM 1635 C C . ILE A 1 204 ? 3.641 -7.031 -24.181 1.00 83.50 204 ILE A C 1
ATOM 1637 O O . ILE A 1 204 ? 3.775 -7.304 -25.370 1.00 83.50 204 ILE A O 1
ATOM 1641 N N . ASP A 1 205 ? 4.511 -6.238 -23.551 1.00 81.38 205 ASP A N 1
ATOM 1642 C CA . ASP A 1 205 ? 5.705 -5.727 -24.223 1.00 81.38 205 ASP A CA 1
ATOM 1643 C C . ASP A 1 205 ? 6.685 -6.885 -24.458 1.00 81.38 205 ASP A C 1
ATOM 1645 O O . ASP A 1 205 ? 7.065 -7.569 -23.515 1.00 81.38 205 ASP A O 1
ATOM 1649 N N . GLU A 1 206 ? 7.088 -7.123 -25.707 1.00 77.00 206 GLU A N 1
ATOM 1650 C CA . GLU A 1 206 ? 8.052 -8.175 -26.061 1.00 77.00 206 GLU A CA 1
ATOM 1651 C C . GLU A 1 206 ? 9.502 -7.755 -25.768 1.00 77.00 206 GLU A C 1
ATOM 1653 O O . GLU A 1 206 ? 10.396 -8.598 -25.702 1.00 77.00 206 GLU A O 1
ATOM 1658 N N . LYS A 1 207 ? 9.758 -6.453 -25.575 1.00 83.50 207 LYS A N 1
ATOM 1659 C CA . LYS A 1 207 ? 11.101 -5.885 -25.367 1.00 83.50 207 LYS A CA 1
ATOM 1660 C C . LYS A 1 207 ? 11.404 -5.628 -23.889 1.00 83.50 207 LYS A C 1
ATOM 1662 O O . LYS A 1 207 ? 11.992 -4.604 -23.538 1.00 83.50 207 LYS A O 1
ATOM 1667 N N . GLN A 1 208 ? 10.985 -6.538 -23.014 1.00 80.69 208 GLN A N 1
ATOM 1668 C CA . GLN A 1 208 ? 11.233 -6.406 -21.577 1.00 80.69 208 GLN A CA 1
ATOM 1669 C C . GLN A 1 208 ? 12.730 -6.506 -21.285 1.00 80.69 208 GLN A C 1
ATOM 1671 O O . GLN A 1 208 ? 13.417 -7.384 -21.802 1.00 80.69 208 GLN A O 1
ATOM 1676 N N . ILE A 1 209 ? 13.223 -5.615 -20.425 1.00 85.00 209 ILE A N 1
ATOM 1677 C CA . ILE A 1 209 ? 14.603 -5.675 -19.925 1.00 85.00 209 ILE A CA 1
ATOM 1678 C C . ILE A 1 209 ? 14.784 -6.868 -18.983 1.00 85.00 209 ILE A C 1
ATOM 1680 O O . ILE A 1 209 ? 15.817 -7.526 -19.004 1.00 85.00 209 ILE A O 1
ATOM 1684 N N . GLU A 1 210 ? 13.763 -7.155 -18.181 1.00 92.38 210 GLU A N 1
ATOM 1685 C CA . GLU A 1 210 ? 13.667 -8.322 -17.311 1.00 92.38 210 GLU A CA 1
ATOM 1686 C C . GLU A 1 210 ? 12.198 -8.754 -17.255 1.00 92.38 210 GLU A C 1
ATOM 1688 O O . GLU A 1 210 ? 11.300 -7.922 -17.404 1.00 92.38 210 GLU A O 1
ATOM 1693 N N . SER A 1 211 ? 11.941 -10.047 -17.054 1.00 92.31 211 SER A N 1
ATOM 1694 C CA . SER A 1 211 ? 10.584 -10.580 -17.067 1.00 92.31 211 SER A CA 1
ATOM 1695 C C . SER A 1 211 ? 9.739 -10.031 -15.913 1.00 92.31 211 SER A C 1
ATOM 1697 O O . SER A 1 211 ? 10.213 -9.877 -14.779 1.00 92.31 211 SER A O 1
ATOM 1699 N N . PHE A 1 212 ? 8.442 -9.826 -16.172 1.00 94.19 212 PHE A N 1
ATOM 1700 C CA . PHE A 1 212 ? 7.478 -9.459 -15.128 1.00 94.19 212 PHE A CA 1
ATOM 1701 C C . PHE A 1 212 ? 7.557 -10.391 -13.911 1.00 94.19 212 PHE A C 1
ATOM 1703 O O . PHE A 1 212 ? 7.547 -9.923 -12.777 1.00 94.19 212 PHE A O 1
ATOM 1710 N N . ASN A 1 213 ? 7.668 -11.706 -14.129 1.00 94.44 213 ASN A N 1
ATOM 1711 C CA . ASN A 1 213 ? 7.671 -12.692 -13.047 1.00 94.44 213 ASN A CA 1
ATOM 1712 C C . ASN A 1 213 ? 8.917 -12.583 -12.158 1.00 94.44 213 ASN A C 1
ATOM 1714 O O . ASN A 1 213 ? 8.797 -12.709 -10.935 1.00 94.44 213 ASN A O 1
ATOM 1718 N N . THR A 1 214 ? 10.090 -12.327 -12.747 1.00 95.00 214 THR A N 1
ATOM 1719 C CA . THR A 1 214 ? 11.339 -12.110 -11.999 1.00 95.00 214 THR A CA 1
ATOM 1720 C C . THR A 1 214 ? 11.225 -10.865 -11.123 1.00 95.00 214 THR A C 1
ATOM 1722 O O . THR A 1 214 ? 11.487 -10.917 -9.916 1.00 95.00 214 THR A O 1
ATOM 1725 N N . LEU A 1 215 ? 10.776 -9.755 -11.715 1.00 96.00 215 LEU A N 1
ATOM 1726 C CA . LEU A 1 215 ? 10.630 -8.472 -11.032 1.00 96.00 215 LEU A CA 1
ATOM 1727 C C . LEU A 1 215 ? 9.563 -8.536 -9.933 1.00 96.00 215 LEU A C 1
ATOM 1729 O O . LEU A 1 215 ? 9.836 -8.173 -8.789 1.00 96.00 215 LEU A O 1
ATOM 1733 N N . ALA A 1 216 ? 8.388 -9.090 -10.229 1.00 95.75 216 ALA A N 1
ATOM 1734 C CA . ALA A 1 216 ? 7.307 -9.250 -9.261 1.00 95.75 216 ALA A CA 1
ATOM 1735 C C . ALA A 1 216 ? 7.694 -10.180 -8.100 1.00 95.75 216 ALA A C 1
ATOM 1737 O O . ALA A 1 216 ? 7.397 -9.877 -6.945 1.00 95.75 216 ALA A O 1
ATOM 1738 N N . SER A 1 217 ? 8.396 -11.287 -8.373 1.00 95.75 217 SER A N 1
ATOM 1739 C CA . SER A 1 217 ? 8.886 -12.185 -7.316 1.00 95.75 217 SER A CA 1
ATOM 1740 C C . SER A 1 217 ? 9.930 -11.502 -6.435 1.00 95.75 217 SER A C 1
ATOM 1742 O O . SER A 1 217 ? 9.905 -11.667 -5.217 1.00 95.75 217 SER A O 1
ATOM 1744 N N . THR A 1 218 ? 10.812 -10.701 -7.034 1.00 96.75 218 THR A N 1
ATOM 1745 C CA . THR A 1 218 ? 11.820 -9.924 -6.303 1.00 96.75 218 THR A CA 1
ATOM 1746 C C . THR A 1 218 ? 11.161 -8.893 -5.392 1.00 96.75 218 THR A C 1
ATOM 1748 O O . THR A 1 218 ? 11.464 -8.859 -4.200 1.00 96.75 218 THR A O 1
ATOM 1751 N N . LEU A 1 219 ? 10.210 -8.112 -5.916 1.00 97.19 219 LEU A N 1
ATOM 1752 C CA . LEU A 1 219 ? 9.429 -7.156 -5.131 1.00 97.19 219 LEU A CA 1
ATOM 1753 C C . LEU A 1 219 ? 8.690 -7.851 -3.983 1.00 97.19 219 LEU A C 1
ATOM 1755 O O . LEU A 1 219 ? 8.817 -7.436 -2.833 1.00 97.19 219 LEU A O 1
ATOM 1759 N N . ARG A 1 220 ? 7.975 -8.946 -4.274 1.00 96.00 220 ARG A N 1
ATOM 1760 C CA . ARG A 1 220 ? 7.254 -9.740 -3.269 1.00 96.00 220 ARG A CA 1
ATOM 1761 C C . ARG A 1 220 ? 8.182 -10.177 -2.141 1.00 96.00 220 ARG A C 1
ATOM 1763 O O . ARG A 1 220 ? 7.840 -10.001 -0.979 1.00 96.00 220 ARG A O 1
ATOM 1770 N N . ASN A 1 221 ? 9.344 -10.739 -2.468 1.00 95.69 221 ASN A N 1
ATOM 1771 C CA . ASN A 1 221 ? 10.273 -11.245 -1.462 1.00 95.69 221 ASN A CA 1
ATOM 1772 C C . ASN A 1 221 ? 10.805 -10.116 -0.563 1.00 95.69 221 ASN A C 1
ATOM 1774 O O . ASN A 1 221 ? 10.908 -10.309 0.647 1.00 95.69 221 ASN A O 1
ATOM 1778 N N . GLN A 1 222 ? 11.094 -8.938 -1.127 1.00 96.31 222 GLN A N 1
ATOM 1779 C CA . GLN A 1 222 ? 11.535 -7.781 -0.343 1.00 96.31 222 GLN A CA 1
ATOM 1780 C C . GLN A 1 222 ? 10.407 -7.236 0.553 1.00 96.31 222 GLN A C 1
ATOM 1782 O O . GLN A 1 222 ? 10.620 -7.053 1.748 1.00 96.31 222 GLN A O 1
ATOM 1787 N N . VAL A 1 223 ? 9.182 -7.096 0.029 1.00 95.62 223 VAL A N 1
ATOM 1788 C CA . VAL A 1 223 ? 8.007 -6.666 0.814 1.00 95.62 223 VAL A CA 1
ATOM 1789 C C . VAL A 1 223 ? 7.694 -7.651 1.942 1.00 95.62 223 VAL A C 1
ATOM 1791 O O . VAL A 1 223 ? 7.469 -7.235 3.073 1.00 95.62 223 VAL A O 1
ATOM 1794 N N . LEU A 1 224 ? 7.710 -8.962 1.682 1.00 93.81 224 LEU A N 1
ATOM 1795 C CA . LEU A 1 224 ? 7.456 -9.979 2.712 1.00 93.81 224 LEU A CA 1
ATOM 1796 C C . LEU A 1 224 ? 8.568 -10.061 3.770 1.00 93.81 224 LEU A C 1
ATOM 1798 O O . LEU A 1 224 ? 8.332 -10.586 4.858 1.00 93.81 224 LEU A O 1
ATOM 1802 N N . SER A 1 225 ? 9.756 -9.534 3.466 1.00 92.88 225 SER A N 1
ATOM 1803 C CA . SER A 1 225 ? 10.875 -9.426 4.409 1.00 92.88 225 SER A CA 1
ATOM 1804 C C . SER A 1 225 ? 10.812 -8.154 5.262 1.00 92.88 225 SER A C 1
ATOM 1806 O O . SER A 1 225 ? 11.680 -7.958 6.115 1.00 92.88 225 SER A O 1
ATOM 1808 N N . ALA A 1 226 ? 9.804 -7.295 5.056 1.00 92.56 226 ALA A N 1
ATOM 1809 C CA . ALA A 1 226 ? 9.620 -6.080 5.836 1.00 92.56 226 ALA A CA 1
ATOM 1810 C C . ALA A 1 226 ? 9.553 -6.384 7.343 1.00 92.56 226 ALA A C 1
ATOM 1812 O O . ALA A 1 226 ? 8.951 -7.383 7.764 1.00 92.56 226 ALA A O 1
ATOM 1813 N N . PRO A 1 227 ? 10.131 -5.515 8.189 1.00 86.88 227 PRO A N 1
ATOM 1814 C CA . PRO A 1 227 ? 10.101 -5.720 9.624 1.00 86.88 227 PRO A CA 1
ATOM 1815 C C . PRO A 1 227 ? 8.660 -5.669 10.140 1.00 86.88 227 PRO A C 1
ATOM 1817 O O . PRO A 1 227 ? 7.932 -4.692 9.956 1.00 86.88 227 PRO A O 1
ATOM 1820 N N . ARG A 1 228 ? 8.249 -6.712 10.869 1.00 82.44 228 ARG A N 1
ATOM 1821 C CA . ARG A 1 228 ? 7.004 -6.665 11.645 1.00 82.44 228 ARG A CA 1
ATOM 1822 C C . ARG A 1 228 ? 7.181 -5.684 12.802 1.00 82.44 228 ARG A C 1
ATOM 1824 O O . ARG A 1 228 ? 8.264 -5.565 13.374 1.00 82.44 228 ARG A O 1
ATOM 1831 N N . LYS A 1 229 ? 6.108 -4.982 13.167 1.00 73.31 229 LYS A N 1
ATOM 1832 C CA . LYS A 1 229 ? 6.138 -3.961 14.224 1.00 73.31 229 LYS A CA 1
ATOM 1833 C C . LYS A 1 229 ? 6.680 -4.558 15.533 1.00 73.31 229 LYS A C 1
ATOM 1835 O O . LYS A 1 229 ? 6.097 -5.491 16.076 1.00 73.31 229 LYS A O 1
ATOM 1840 N N . ILE A 1 230 ? 7.797 -4.028 16.032 1.00 58.34 230 ILE A N 1
ATOM 1841 C CA . ILE A 1 230 ? 8.501 -4.545 17.218 1.00 58.34 230 ILE A CA 1
ATOM 1842 C C . ILE A 1 230 ? 7.781 -4.093 18.511 1.00 58.34 230 ILE A C 1
ATOM 1844 O O . ILE A 1 230 ? 7.157 -3.031 18.556 1.00 58.34 230 ILE A O 1
ATOM 1848 N N . GLY A 1 231 ? 7.859 -4.893 19.582 1.00 61.53 231 GLY A N 1
ATOM 1849 C CA . GLY A 1 231 ? 7.373 -4.551 20.932 1.00 61.53 231 GLY A CA 1
ATOM 1850 C C . GLY A 1 231 ? 5.970 -5.080 21.267 1.00 61.53 231 GLY A C 1
ATOM 1851 O O . GLY A 1 231 ? 5.434 -5.932 20.564 1.00 61.53 231 GLY A O 1
ATOM 1852 N N . LYS A 1 232 ? 5.334 -4.568 22.339 1.00 57.44 232 LYS A N 1
ATOM 1853 C CA . LYS A 1 232 ? 3.964 -4.978 22.744 1.00 57.44 232 LYS A CA 1
ATOM 1854 C C . LYS A 1 232 ? 2.910 -4.726 21.651 1.00 57.44 232 LYS A C 1
ATOM 1856 O O . LYS A 1 232 ? 1.909 -5.424 21.596 1.00 57.44 232 LYS A O 1
ATOM 1861 N N . LYS A 1 233 ? 3.154 -3.784 20.730 1.00 59.16 233 LYS A N 1
ATOM 1862 C CA . LYS A 1 233 ? 2.317 -3.562 19.532 1.00 59.16 233 LYS A CA 1
ATOM 1863 C C . LYS A 1 233 ? 2.485 -4.670 18.471 1.00 59.16 233 LYS A C 1
ATOM 1865 O O . LYS A 1 233 ? 1.560 -4.920 17.708 1.00 59.16 233 LYS A O 1
ATOM 1870 N N . GLY A 1 234 ? 3.616 -5.378 18.470 1.00 60.06 234 GLY A N 1
ATOM 1871 C CA . GLY A 1 234 ? 3.828 -6.625 17.725 1.00 60.06 234 GLY A CA 1
ATOM 1872 C C . GLY A 1 234 ? 3.156 -7.843 18.359 1.00 60.06 234 GLY A C 1
ATOM 1873 O O . GLY A 1 234 ? 3.066 -8.889 17.725 1.00 60.06 234 GLY A O 1
ATOM 1874 N N . GLN A 1 235 ? 2.630 -7.705 19.585 1.00 73.31 235 GLN A N 1
ATOM 1875 C CA . GLN A 1 235 ? 1.866 -8.758 20.262 1.00 73.31 235 GLN A CA 1
ATOM 1876 C C . GLN A 1 235 ? 0.391 -8.822 19.825 1.00 73.31 235 GLN A C 1
ATOM 1878 O O . GLN A 1 235 ? -0.393 -9.586 20.377 1.00 73.31 235 GLN A O 1
ATOM 1883 N N . VAL A 1 236 ? 0.002 -8.012 18.841 1.00 85.62 236 VAL A N 1
ATOM 1884 C CA . VAL A 1 236 ? -1.354 -7.991 18.291 1.00 85.62 236 VAL A CA 1
ATOM 1885 C C . VAL A 1 236 ? -1.524 -9.185 17.361 1.00 85.62 236 VAL A C 1
ATOM 1887 O O . VAL A 1 236 ? -0.788 -9.316 16.373 1.00 85.62 236 VAL A O 1
ATOM 1890 N N . SER A 1 237 ? -2.486 -10.043 17.696 1.00 89.56 237 SER A N 1
ATOM 1891 C CA . SER A 1 237 ? -2.929 -11.141 16.838 1.00 89.56 237 SER A CA 1
ATOM 1892 C C . SER A 1 237 ? -3.672 -10.620 15.608 1.00 89.56 237 SER A C 1
ATOM 1894 O O . SER A 1 237 ? -4.093 -9.464 15.562 1.00 89.56 237 SER A O 1
ATOM 1896 N N . GLU A 1 238 ? -3.885 -11.461 14.601 1.00 91.38 238 GLU A N 1
ATOM 1897 C CA . GLU A 1 238 ? -4.662 -11.061 13.423 1.00 91.38 238 GLU A CA 1
ATOM 1898 C C . GLU A 1 238 ? -6.131 -10.774 13.776 1.00 91.38 238 GLU A C 1
ATOM 1900 O O . GLU A 1 238 ? -6.732 -9.841 13.235 1.00 91.38 238 GLU A O 1
ATOM 1905 N N . LYS A 1 239 ? -6.710 -11.516 14.734 1.00 90.94 239 LYS A N 1
ATOM 1906 C CA . LYS A 1 239 ? -8.066 -11.225 15.231 1.00 90.94 239 LYS A CA 1
ATOM 1907 C C . LYS A 1 239 ? -8.130 -9.904 15.988 1.00 90.94 239 LYS A C 1
ATOM 1909 O O . LYS A 1 239 ? -9.102 -9.162 15.836 1.00 90.94 239 LYS A O 1
ATOM 1914 N N . ASP A 1 240 ? -7.111 -9.585 16.782 1.00 90.19 240 ASP A N 1
ATOM 1915 C CA . ASP A 1 240 ? -7.036 -8.292 17.467 1.00 90.19 240 ASP A CA 1
ATOM 1916 C C . ASP A 1 240 ? -6.822 -7.145 16.485 1.00 90.19 240 ASP A C 1
ATOM 1918 O O . ASP A 1 240 ? -7.449 -6.097 16.635 1.00 90.19 240 ASP A O 1
ATOM 1922 N N . TRP A 1 241 ? -6.010 -7.354 15.447 1.00 91.00 241 TRP A N 1
ATOM 1923 C CA . TRP A 1 241 ? -5.853 -6.397 14.358 1.00 91.00 241 TRP A CA 1
ATOM 1924 C C . TRP A 1 241 ? -7.201 -6.080 13.698 1.00 91.00 241 TRP A C 1
ATOM 1926 O O . TRP A 1 241 ? -7.542 -4.905 13.578 1.00 91.00 241 TRP A O 1
ATOM 1936 N N . LEU A 1 242 ? -8.017 -7.092 13.375 1.00 92.12 242 LEU A N 1
ATOM 1937 C CA . LEU A 1 242 ? -9.350 -6.879 12.798 1.00 92.12 242 LEU A CA 1
ATOM 1938 C C . LEU A 1 242 ? -10.245 -6.049 13.731 1.00 92.12 242 LEU A C 1
ATOM 1940 O O . LEU A 1 242 ? -10.861 -5.073 13.304 1.00 92.12 242 LEU A O 1
ATOM 1944 N N . ARG A 1 243 ? -10.297 -6.405 15.022 1.00 90.38 243 ARG A N 1
ATOM 1945 C CA . ARG A 1 243 ? -11.072 -5.653 16.028 1.00 90.38 243 ARG A CA 1
ATOM 1946 C C . ARG A 1 243 ? -10.604 -4.200 16.125 1.00 90.38 243 ARG A C 1
ATOM 1948 O O . ARG A 1 243 ? -11.425 -3.297 16.271 1.00 90.38 243 ARG A O 1
ATOM 1955 N N . ASN A 1 244 ? -9.295 -3.977 16.054 1.00 90.12 244 ASN A N 1
ATOM 1956 C CA . ASN A 1 244 ? -8.692 -2.651 16.097 1.00 90.12 244 ASN A CA 1
ATOM 1957 C C . ASN A 1 244 ? -8.989 -1.851 14.821 1.00 90.12 244 ASN A C 1
ATOM 1959 O O . ASN A 1 244 ? -9.311 -0.672 14.927 1.00 90.12 244 ASN A O 1
ATOM 1963 N N . ALA A 1 245 ? -8.964 -2.479 13.643 1.00 91.38 245 ALA A N 1
ATOM 1964 C CA . ALA A 1 245 ? -9.299 -1.838 12.372 1.00 91.38 245 ALA A CA 1
ATOM 1965 C C . ALA A 1 245 ? -10.743 -1.309 12.358 1.00 91.38 245 ALA A C 1
ATOM 1967 O O . ALA A 1 245 ? -10.975 -0.171 11.951 1.00 91.38 245 ALA A O 1
ATOM 1968 N N . VAL A 1 246 ? -11.700 -2.085 12.885 1.00 91.25 246 VAL A N 1
ATOM 1969 C CA . VAL A 1 246 ? -13.101 -1.643 13.030 1.00 91.25 246 VAL A CA 1
ATOM 1970 C C . VAL A 1 246 ? -13.201 -0.416 13.944 1.00 91.25 246 VAL A C 1
ATOM 1972 O O . VAL A 1 246 ? -13.850 0.566 13.590 1.00 91.25 246 VAL A O 1
ATOM 1975 N N . LYS A 1 247 ? -12.504 -0.419 15.090 1.00 90.06 247 LYS A N 1
ATOM 1976 C CA . LYS A 1 247 ? -12.478 0.732 16.012 1.00 90.06 247 LYS A CA 1
ATOM 1977 C C . LYS A 1 247 ? -11.855 1.974 15.375 1.00 90.06 247 LYS A C 1
ATOM 1979 O O . LYS A 1 247 ? -12.406 3.063 15.506 1.00 90.06 247 LYS A O 1
ATOM 1984 N N . ILE A 1 248 ? -10.728 1.817 14.678 1.00 90.38 248 ILE A N 1
ATOM 1985 C CA . ILE A 1 248 ? -10.066 2.913 13.958 1.00 90.38 248 ILE A CA 1
ATOM 1986 C C . ILE A 1 248 ? -11.011 3.506 12.916 1.00 90.38 248 ILE A C 1
ATOM 1988 O O . ILE A 1 248 ? -11.151 4.723 12.854 1.00 90.38 248 ILE A O 1
ATOM 1992 N N . TYR A 1 249 ? -11.708 2.668 12.149 1.00 91.56 249 TYR A N 1
ATOM 1993 C CA . TYR A 1 249 ? -12.688 3.136 11.176 1.00 91.56 249 TYR A CA 1
ATOM 1994 C C . TYR A 1 249 ? -13.776 3.998 11.826 1.00 91.56 249 TYR A C 1
ATOM 1996 O O . TYR A 1 249 ? -14.090 5.074 11.318 1.00 91.56 249 TYR A O 1
ATOM 2004 N N . GLU A 1 250 ? -14.328 3.573 12.965 1.00 89.56 250 GLU A N 1
ATOM 2005 C CA . GLU A 1 250 ? -15.323 4.371 13.687 1.00 89.56 250 GLU A CA 1
ATOM 2006 C C . GLU A 1 250 ? -14.772 5.721 14.157 1.00 89.56 250 GLU A C 1
ATOM 2008 O O . GLU A 1 250 ? -15.476 6.726 14.066 1.00 89.56 250 GLU A O 1
ATOM 2013 N N . LEU A 1 251 ? -13.529 5.759 14.643 1.00 89.38 251 LEU A N 1
ATOM 2014 C CA . LEU A 1 251 ? -12.876 6.996 15.080 1.00 89.38 251 LEU A CA 1
ATOM 2015 C C . LEU A 1 251 ? -12.611 7.943 13.913 1.00 89.38 251 LEU A C 1
ATOM 2017 O O . LEU A 1 251 ? -12.869 9.136 14.033 1.00 89.38 251 LEU A O 1
ATOM 2021 N N . VAL A 1 252 ? -12.174 7.409 12.772 1.00 89.75 252 VAL A N 1
ATOM 2022 C CA . VAL A 1 252 ? -11.996 8.176 11.534 1.00 89.75 252 VAL A CA 1
ATOM 2023 C C . VAL A 1 252 ? -13.308 8.863 11.140 1.00 89.75 252 VAL A C 1
ATOM 2025 O O . VAL A 1 252 ? -13.323 10.059 10.871 1.00 89.75 252 VAL A O 1
ATOM 2028 N N . HIS A 1 253 ? -14.435 8.149 11.195 1.00 86.69 253 HIS A N 1
ATOM 2029 C CA . HIS A 1 253 ? -15.742 8.700 10.807 1.00 86.69 253 HIS A CA 1
ATOM 2030 C C . HIS A 1 253 ? -16.330 9.681 11.831 1.00 86.69 253 HIS A C 1
ATOM 2032 O O . HIS A 1 253 ? -17.184 10.495 11.485 1.00 86.69 253 HIS A O 1
ATOM 2038 N N . LYS A 1 254 ? -15.883 9.607 13.088 1.00 89.56 254 LYS A N 1
ATOM 2039 C CA . LYS A 1 254 ? -16.279 10.516 14.174 1.00 89.56 254 LYS A CA 1
ATOM 2040 C C . LYS A 1 254 ? -15.286 11.667 14.375 1.00 89.56 254 LYS A C 1
ATOM 2042 O O . LYS A 1 254 ? -15.479 12.456 15.289 1.00 89.56 254 LYS A O 1
ATOM 2047 N N . SER A 1 255 ? -14.231 11.758 13.565 1.00 90.38 255 SER A N 1
ATOM 2048 C CA . SER A 1 255 ? -13.193 12.776 13.722 1.00 90.38 255 SER A CA 1
ATOM 2049 C C . SER A 1 255 ? -13.713 14.158 13.347 1.00 90.38 255 SER A C 1
ATOM 2051 O O . SER A 1 255 ? -14.029 14.423 12.184 1.00 90.38 255 SER A O 1
ATOM 2053 N N . ASP A 1 256 ? -13.753 15.058 14.328 1.00 90.44 256 ASP A N 1
ATOM 2054 C CA . ASP A 1 256 ? -14.112 16.460 14.113 1.00 90.44 256 ASP A CA 1
ATOM 2055 C C . ASP A 1 256 ? -13.142 17.142 13.144 1.00 90.44 256 ASP A C 1
ATOM 2057 O O . ASP A 1 256 ? -13.580 17.861 12.249 1.00 90.44 256 ASP A O 1
ATOM 2061 N N . TYR A 1 257 ? -11.844 16.832 13.241 1.00 89.69 257 TYR A N 1
ATOM 2062 C CA . TYR A 1 257 ? -10.810 17.391 12.368 1.00 89.69 257 TYR A CA 1
ATOM 2063 C C . TYR A 1 257 ? -11.038 17.036 10.891 1.00 89.69 257 TYR A C 1
ATOM 2065 O O . TYR A 1 257 ? -11.037 17.908 10.021 1.00 89.69 257 TYR A O 1
ATOM 2073 N N . MET A 1 258 ? -11.310 15.759 10.593 1.00 90.00 258 MET A N 1
ATOM 2074 C CA . MET A 1 258 ? -11.625 15.344 9.220 1.00 90.00 258 MET A CA 1
ATOM 2075 C C . MET A 1 258 ? -12.951 15.932 8.737 1.00 90.00 258 MET A C 1
ATOM 2077 O O . MET A 1 258 ? -13.061 16.336 7.579 1.00 90.00 258 MET A O 1
ATOM 2081 N N . ASN A 1 259 ? -13.956 16.015 9.610 1.00 88.69 259 ASN A N 1
ATOM 2082 C CA . ASN A 1 259 ? -15.236 16.621 9.261 1.00 88.69 259 ASN A CA 1
ATOM 2083 C C . ASN A 1 259 ? -15.094 18.116 8.937 1.00 88.69 259 ASN A C 1
ATOM 2085 O O . ASN A 1 259 ? -15.690 18.577 7.962 1.00 88.69 259 ASN A O 1
ATOM 2089 N N . GLU A 1 260 ? -14.288 18.857 9.696 1.00 90.62 260 GLU A N 1
ATOM 2090 C CA . GLU A 1 260 ? -13.985 20.267 9.441 1.00 90.62 260 GLU A CA 1
ATOM 2091 C C . GLU A 1 260 ? -13.240 20.448 8.113 1.00 90.62 260 GLU A C 1
ATOM 2093 O O . GLU A 1 260 ? -13.666 21.245 7.272 1.00 90.62 260 GLU A O 1
ATOM 2098 N N . TYR A 1 261 ? -12.208 19.637 7.858 1.00 89.25 261 TYR A N 1
ATOM 2099 C CA . TYR A 1 261 ? -11.506 19.630 6.573 1.00 89.25 261 TYR A CA 1
ATOM 2100 C C . TYR A 1 261 ? -12.470 19.413 5.397 1.00 89.25 261 TYR A C 1
ATOM 2102 O O . TYR A 1 261 ? -12.489 20.185 4.434 1.00 89.25 261 TYR A O 1
ATOM 2110 N N . L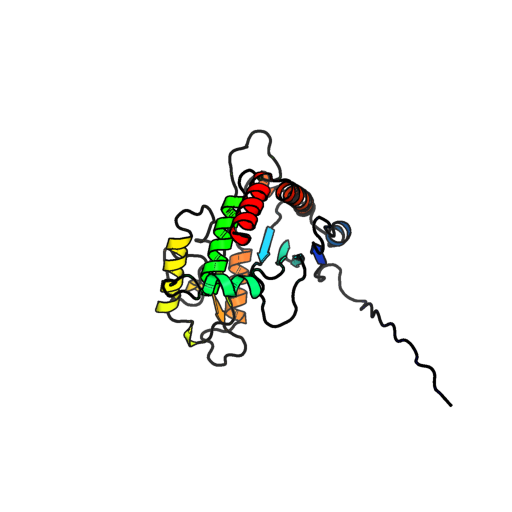EU A 1 262 ? -13.342 18.403 5.492 1.00 86.69 262 LEU A N 1
ATOM 2111 C CA . LEU A 1 262 ? -14.338 18.114 4.460 1.00 86.69 262 LEU A CA 1
ATOM 2112 C C . LEU A 1 262 ? -15.338 19.263 4.272 1.00 86.69 262 LEU A C 1
ATOM 2114 O O . LEU A 1 262 ? -15.781 19.508 3.148 1.00 86.69 262 LEU A O 1
ATOM 2118 N N . GLN A 1 263 ? -15.706 19.978 5.338 1.00 89.00 263 GLN A N 1
ATOM 2119 C CA . GLN A 1 263 ? -16.556 21.166 5.235 1.00 89.00 263 GLN A CA 1
ATOM 2120 C C . GLN A 1 263 ? -15.854 22.308 4.493 1.00 89.00 263 GLN A C 1
ATOM 2122 O O . GLN A 1 263 ? -16.488 22.947 3.652 1.00 89.00 263 GLN A O 1
ATOM 2127 N N . ILE A 1 264 ? -14.567 22.547 4.761 1.00 89.06 264 ILE A N 1
ATOM 2128 C CA . ILE A 1 264 ? -13.773 23.574 4.068 1.00 89.06 264 ILE A CA 1
ATOM 2129 C C . ILE A 1 264 ? -13.690 23.258 2.572 1.00 89.06 264 ILE A C 1
ATOM 2131 O O . ILE A 1 264 ? -14.018 24.111 1.748 1.00 89.06 264 ILE A O 1
ATOM 2135 N N . ILE A 1 265 ? -13.350 22.016 2.212 1.00 82.56 265 ILE A N 1
ATOM 2136 C CA . ILE A 1 265 ? -13.272 21.589 0.807 1.00 82.56 265 ILE A CA 1
ATOM 2137 C C . ILE A 1 265 ? -14.621 21.748 0.089 1.00 82.56 265 ILE A C 1
ATOM 2139 O O . ILE A 1 265 ? -14.661 22.175 -1.064 1.00 82.56 265 ILE A O 1
ATOM 2143 N N . ARG A 1 266 ? -15.745 21.453 0.758 1.00 81.50 266 ARG A N 1
ATOM 2144 C CA . ARG A 1 266 ? -17.086 21.665 0.183 1.00 81.50 266 ARG A CA 1
ATOM 2145 C C . ARG A 1 266 ? -17.378 23.144 -0.064 1.00 81.50 266 ARG A C 1
ATOM 2147 O O . ARG A 1 266 ? -17.852 23.475 -1.141 1.00 81.50 266 ARG A O 1
ATOM 2154 N N . LYS A 1 267 ? -17.052 24.022 0.890 1.00 83.38 267 LYS A N 1
ATOM 2155 C CA . LYS A 1 267 ? -17.237 25.474 0.734 1.00 83.38 267 LYS A CA 1
ATOM 2156 C C . LYS A 1 267 ? -16.435 26.028 -0.441 1.00 83.38 267 LYS A C 1
ATOM 2158 O O . LYS A 1 267 ? -16.990 26.789 -1.217 1.00 83.38 267 LYS A O 1
ATOM 2163 N N . LEU A 1 268 ? -15.178 25.603 -0.590 1.00 78.00 268 LEU A N 1
ATOM 2164 C CA . LEU A 1 268 ? -14.314 26.008 -1.706 1.00 78.00 268 LEU A CA 1
ATOM 2165 C C . LEU A 1 268 ? -14.812 25.511 -3.069 1.00 78.00 268 LEU A C 1
ATOM 2167 O O . LEU A 1 268 ? -14.518 26.117 -4.090 1.00 78.00 268 LEU A O 1
ATOM 2171 N N . ARG A 1 269 ? -15.534 24.388 -3.108 1.00 73.19 269 ARG A N 1
ATOM 2172 C CA . ARG A 1 269 ? -16.128 23.869 -4.346 1.00 73.19 269 ARG A CA 1
ATOM 2173 C C . ARG A 1 269 ? -17.363 24.661 -4.773 1.00 73.19 269 ARG A C 1
ATOM 2175 O O . ARG A 1 269 ? -17.655 24.723 -5.964 1.00 73.19 269 ARG A O 1
ATOM 2182 N N . ASP A 1 270 ? -18.110 25.171 -3.801 1.00 72.69 270 ASP A N 1
ATOM 2183 C CA . ASP A 1 270 ? -19.395 25.832 -4.021 1.00 72.69 270 ASP A CA 1
ATOM 2184 C C . ASP A 1 270 ? -19.244 27.374 -4.156 1.00 72.69 270 ASP A C 1
ATOM 2186 O O . ASP A 1 270 ? -20.239 28.059 -4.397 1.00 72.69 270 ASP A O 1
ATOM 2190 N N . SER A 1 271 ? -18.018 27.906 -4.017 1.00 60.12 271 SER A N 1
ATOM 2191 C CA . SER A 1 271 ? -17.609 29.305 -4.259 1.00 60.12 271 SER A CA 1
ATOM 2192 C C . SER A 1 271 ? -17.012 29.507 -5.647 1.00 60.12 271 SER A C 1
ATOM 2194 O O . SER A 1 271 ? -17.334 30.536 -6.277 1.00 60.12 271 SER A O 1
#

InterPro domains:
  IPR039177 Nonsense-mediated mRNA decay factor SMG9 [PTHR14270] (110-265)

Organism: Rhizopus delemar (strain RA 99-880 / ATCC MYA-4621 / FGSC 9543 / NRRL 43880) (NCBI:txid246409)

pLDDT: mean 78.57, std 18.78, range [25.28, 97.19]

Foldseek 3Di:
DDDDDDDDDDPPPDPDDDLQFDWAPQDQDQLDGPLVSVVSNPFDPFFAAAEDEDAAADDPDDFDHAWIWHADPLRYIYIYGGYPDDPPVQVVQVVDDDDDPDDSRVVVVLVVVVVVQVLCPPLADPPPDPPPRDDDDAEEDAAEAEADAPVCPDLVNQVVVQVVCCVSCVVPPHRQDDQADQCVVPVVNDDPTGGNYAYAHRQPHPNDPDHNVVRVVRNVVSSSPDDTDDDVNSRQTRSNVSVRVSVSSVCSVVDPSVVVVVVVVVVVVVD

Sequence (271 aa):
MIKPEEKKSSTEFVEGKTAGDLVIPFLRRPGKFNTEGILKVNLADYPGHFVIGIVGKQGVGHRTEGIDMYVTPERAILLDTEPLLSWTVLEKVLRNESLEGLNPDVYLEMDLLQRAELLKFNIPEYPLLAGHQDINYYPDIVFVCNKCKSQDFTWEKYMDLQVSLGILFKESELKTNGLIHFNHILPSFYDSNGSNVFLLPDQIDEKQIESFNTLASTLRNQVLSAPRKIGKKGQVSEKDWLRNAVKIYELVHKSDYMNEYLQIIRKLRDS

Secondary structure (DSSP, 8-state):
-PPPPP------------TTS--EEEEEETTEE-HHHHHTT---SSB---EEEE-----SS----SEEEEE-TTS-EEEEEPPSS-TTTHHHHTTT---SSS-HHHHHHHHHHHHHHHHTTT-PPSS--TT--------B--EEEEEE-GGG--HHHHHHHHHHHHHHGGG--SB-BSS--GGGT-GGG--TT-BSEEEEE-TT-S--SS-HHHHHHHHHHHHHTSPPPPSGGGG-BHHHHHHHHHHHHHHHHT-HHHHHHHHHHHHHHH-